Protein AF-A0A7C5HUN5-F1 (afdb_monomer_lite)

Sequence (315 aa):
MNKNQKKFFSKKSDRKSGAFLDRGRVLADHILVPLYLANIFSLFTLPIGVYSTFEVLRFIFVSFATLISITIWFFSFLISTGWHERGHFIKAIKATVLKNNNGLKNDLSALENKFTERKSGFIRKLFFKIEFKIKNNLLNDLIELRTGIITGEKKNFFKNPVWNIRYFMYNLKIVFLSPLGLCPGIIRKGLNYYIDAPFDLGVAAEGPKTSCKLGFIGLILAIILIPLGRINLLPLIVNFGRLFLGLGVVGMLDSFFADPGKWKEYRDREKLAHQLAGEVKSVGAWIEEAPKVKSLLQNSRIQEVKRNGQLLRVP

Secondary structure (DSSP, 8-state):
--HHHHHHHHTTS-----TTHHHHHHHIIIIIHHHHHHHHGGGGGSPSS---HHHHHHHHHHSHHHHHHHHHHHHHHHHHHHHHHHHHHHHHHHTT-S--HHHHHHHHHHHHHHHHH----HHHHHHHHHHHHHHHHHHHHHHHHHHHHHTT----TTT-HHHHHHHHHHHHHHHHHTTTT-STTEEEETTEEEESS---HHHHHHHHHHHHHHHHHHHHHHHHHHHHHHHTT-HHHHHHHHHHHHHHHHHHHHHHHS-TTHHHHHHHHHHHHHHHHHHS--HHHHHHHHHHHHHHHHHHS-EEEEETTEEEEE-

pLDDT: mean 78.05, std 14.41, range [33.53, 97.56]

Radius of gyration: 26.5 Å; chains: 1; bounding box: 72×49×89 Å

Foldseek 3Di:
DDPVVVVVVPPPPPPPPPPVVLVVLLCCLQQVLLLVLLLVLLVLLDDDDDDDPVRSVCSSPPDPSVVLSVVLSVVLSLQLQLQLVLQLVVLCLLVVQADPLVVLVVVLVVLVVVLVVDPDDPVVNVVSVVLSVLLVVLSVLVVVVSVCSVVVVPDDCVPCVPVVVSVVVNSVSSSNCQQVCSHGQWHDDPRDIDGNGPDDLSSLLRSLVSLQVLLVVLQVQLVPQSVVCVVVVNVVSNSSSSSSNSSNVSSNSCSCRSDVPSNVVVVVVVVVVVVVVVVPPPPVVCVVCVVVVVVCCVVVPFDWDADPNDTDTDD

Structure (mmCIF, N/CA/C/O backbone):
data_AF-A0A7C5HUN5-F1
#
_entry.id   AF-A0A7C5HUN5-F1
#
loop_
_atom_site.group_PDB
_atom_site.id
_atom_site.type_symbol
_atom_site.label_atom_id
_atom_site.label_alt_id
_atom_site.label_comp_id
_atom_site.label_asym_id
_atom_site.label_entity_id
_atom_site.label_seq_id
_atom_site.pdbx_PDB_ins_code
_atom_site.Cartn_x
_atom_site.Cartn_y
_atom_site.Cartn_z
_atom_site.occupancy
_atom_site.B_iso_or_equiv
_atom_site.auth_seq_id
_atom_site.auth_comp_id
_atom_site.auth_asym_id
_atom_site.auth_atom_id
_atom_site.pdbx_PDB_model_num
ATOM 1 N N . MET A 1 1 ? -30.745 -17.849 20.298 1.00 48.69 1 MET A N 1
ATOM 2 C CA . MET A 1 1 ? -29.488 -18.375 19.706 1.00 48.69 1 MET A CA 1
ATOM 3 C C . MET A 1 1 ? -29.312 -19.830 20.125 1.00 48.69 1 MET A C 1
ATOM 5 O O . MET A 1 1 ? -29.239 -20.102 21.319 1.00 48.69 1 MET A O 1
ATOM 9 N N . ASN A 1 2 ? -29.325 -20.762 19.172 1.00 40.25 2 ASN A N 1
ATOM 10 C CA . ASN A 1 2 ? -29.391 -22.204 19.443 1.00 40.25 2 ASN A CA 1
ATOM 11 C C . ASN A 1 2 ? -28.010 -22.770 19.863 1.00 40.25 2 ASN A C 1
ATOM 13 O O . ASN A 1 2 ? -26.979 -22.306 19.371 1.00 40.25 2 ASN A O 1
ATOM 17 N N . LYS A 1 3 ? -27.961 -23.776 20.754 1.00 42.69 3 LYS A N 1
ATOM 18 C CA . LYS A 1 3 ? -26.712 -24.381 21.286 1.00 42.69 3 LYS A CA 1
ATOM 19 C C . LYS A 1 3 ? -25.778 -24.906 20.179 1.00 42.69 3 LYS A C 1
ATOM 21 O O . LYS A 1 3 ? -24.559 -24.879 20.347 1.00 42.69 3 LYS A O 1
ATOM 26 N N . ASN A 1 4 ? -26.327 -25.273 19.021 1.00 40.34 4 ASN A N 1
ATOM 27 C CA . ASN A 1 4 ? -25.556 -25.709 17.852 1.00 40.34 4 ASN A CA 1
ATOM 28 C C . ASN A 1 4 ? -24.818 -24.566 17.128 1.00 40.34 4 ASN A C 1
ATOM 30 O O . ASN A 1 4 ? -23.751 -24.800 16.566 1.00 40.34 4 ASN A O 1
ATOM 34 N N . GLN A 1 5 ? -25.294 -23.317 17.218 1.00 43.97 5 GLN A N 1
ATOM 35 C CA . GLN A 1 5 ? -24.570 -22.157 16.677 1.00 43.97 5 GLN A CA 1
ATOM 36 C C . GLN A 1 5 ? -23.342 -21.821 17.534 1.00 43.97 5 GLN A C 1
ATOM 38 O O . GLN A 1 5 ? -22.269 -21.573 16.991 1.00 43.97 5 GLN A O 1
ATOM 43 N N . LYS A 1 6 ? -23.439 -21.912 18.871 1.00 43.88 6 LYS A N 1
ATOM 44 C CA . LYS A 1 6 ? -22.283 -21.695 19.768 1.00 43.88 6 LYS A CA 1
ATOM 45 C C . LYS A 1 6 ? -21.140 -22.684 19.508 1.00 43.88 6 LYS A C 1
ATOM 47 O O . LYS A 1 6 ? -19.978 -22.286 19.543 1.00 43.88 6 LYS A O 1
ATOM 52 N N . LYS A 1 7 ? -21.452 -23.945 19.184 1.00 39.22 7 LYS A N 1
ATOM 53 C CA . LYS A 1 7 ? -20.442 -24.962 18.835 1.00 39.22 7 LYS A CA 1
ATOM 54 C C . LYS A 1 7 ? -19.753 -24.687 17.491 1.00 39.22 7 LYS A C 1
ATOM 56 O O . LYS A 1 7 ? -18.577 -25.006 17.354 1.00 39.22 7 LYS A O 1
ATOM 61 N N . PHE A 1 8 ? -20.440 -24.055 16.536 1.00 34.91 8 PHE A N 1
ATOM 62 C CA . PHE A 1 8 ? -19.848 -23.662 15.251 1.00 34.91 8 PHE A CA 1
ATOM 63 C C . PHE A 1 8 ? -18.890 -22.466 15.381 1.00 34.91 8 PHE A C 1
ATOM 65 O O . PHE A 1 8 ? -17.848 -22.447 14.730 1.00 34.91 8 PHE A O 1
ATOM 72 N N . PHE A 1 9 ? -19.198 -21.508 16.264 1.00 41.47 9 PHE A N 1
ATOM 73 C CA . PHE A 1 9 ? -18.332 -20.349 16.519 1.00 41.47 9 PHE A CA 1
ATOM 74 C C . PHE A 1 9 ? -17.127 -20.669 17.419 1.00 41.47 9 PHE A C 1
ATOM 76 O O . PHE A 1 9 ? -16.065 -20.082 17.242 1.00 41.47 9 PHE A O 1
ATOM 83 N N . SER A 1 10 ? -17.254 -21.623 18.348 1.00 37.59 10 SER A N 1
ATOM 84 C CA . SER A 1 10 ? -16.187 -21.964 19.303 1.00 37.59 10 SER A CA 1
ATOM 85 C C . SER A 1 10 ? -15.088 -22.868 18.729 1.00 37.59 10 SER A C 1
ATOM 87 O O . SER A 1 10 ? -13.975 -22.851 19.242 1.00 37.59 10 SER A O 1
ATOM 89 N N . LYS A 1 11 ? -15.349 -23.656 17.677 1.00 33.53 11 LYS A N 1
ATOM 90 C CA . LYS A 1 11 ? -14.416 -24.719 17.248 1.00 33.53 11 LYS A CA 1
ATOM 91 C C . LYS A 1 11 ? -13.371 -24.291 16.205 1.00 33.53 11 LYS A C 1
ATOM 93 O O . LYS A 1 11 ? -12.587 -25.126 15.764 1.00 33.53 11 LYS A O 1
ATOM 98 N N . LYS A 1 12 ? -13.354 -23.021 15.777 1.00 38.81 12 LYS A N 1
ATOM 99 C CA . LYS A 1 12 ? -12.487 -22.548 14.677 1.00 38.81 12 LYS A CA 1
ATOM 100 C C . LYS A 1 12 ? -11.277 -21.708 15.110 1.00 38.81 12 LYS A C 1
ATOM 102 O O . LYS A 1 12 ? -10.430 -21.448 14.263 1.00 38.81 12 LYS A O 1
ATOM 107 N N . SER A 1 13 ? -11.157 -21.322 16.385 1.00 39.88 13 SER A N 1
ATOM 108 C CA . SER A 1 13 ? -10.048 -20.476 16.869 1.00 39.88 13 SER A CA 1
ATOM 109 C C . SER A 1 13 ? -8.793 -21.235 17.318 1.00 39.88 13 SER A C 1
ATOM 111 O O . SER A 1 13 ? -7.767 -20.602 17.529 1.00 39.88 13 SER A O 1
ATOM 113 N N . ASP A 1 14 ? -8.829 -22.568 17.411 1.00 36.00 14 ASP A N 1
ATOM 114 C CA . ASP A 1 14 ? -7.738 -23.366 18.004 1.00 36.00 14 ASP A CA 1
ATOM 115 C C . ASP A 1 14 ? -6.789 -24.028 16.991 1.00 36.00 14 ASP A C 1
ATOM 117 O O . ASP A 1 14 ? -6.133 -25.028 17.286 1.00 36.00 14 ASP A O 1
ATOM 121 N N . ARG A 1 15 ? -6.638 -23.471 15.785 1.00 38.78 15 ARG A N 1
ATOM 122 C CA . ARG A 1 15 ? -5.524 -23.879 14.915 1.00 38.78 15 ARG A CA 1
ATOM 123 C C . ARG A 1 15 ? -4.274 -23.068 15.249 1.00 38.78 15 ARG A C 1
ATOM 125 O O . ARG A 1 15 ? -4.007 -22.038 14.640 1.00 38.78 15 ARG A O 1
ATOM 132 N N . LYS A 1 16 ? -3.465 -23.591 16.179 1.00 37.56 16 LYS A N 1
ATOM 133 C CA . LYS A 1 16 ? -2.042 -23.241 16.383 1.00 37.56 16 LYS A CA 1
ATOM 134 C C . LYS A 1 16 ? -1.169 -23.662 15.180 1.00 37.56 16 LYS A C 1
ATOM 136 O O . LYS A 1 16 ? -0.168 -24.351 15.330 1.00 37.56 16 LYS A O 1
ATOM 141 N N . SER A 1 17 ? -1.542 -23.260 13.970 1.00 38.59 17 SER A N 1
ATOM 142 C CA . SER A 1 17 ? -0.786 -23.503 12.739 1.00 38.59 17 SER A CA 1
ATOM 143 C C . SER A 1 17 ? -0.824 -22.226 11.902 1.00 38.59 17 SER A C 1
ATOM 145 O O . SER A 1 17 ? -1.829 -21.969 11.244 1.00 38.59 17 SER A O 1
ATOM 147 N N . GLY A 1 18 ? 0.222 -21.395 11.945 1.00 36.34 18 GLY A N 1
ATOM 148 C CA . GLY A 1 18 ? 0.230 -20.195 11.097 1.00 36.34 18 GLY A CA 1
ATOM 149 C C . GLY A 1 18 ? 1.432 -19.264 11.191 1.00 36.34 18 GLY A C 1
ATOM 150 O O . GLY A 1 18 ? 1.836 -18.727 10.174 1.00 36.34 18 GLY A O 1
ATOM 151 N N . ALA A 1 19 ? 2.098 -19.126 12.341 1.00 38.47 19 ALA A N 1
ATOM 152 C CA . ALA A 1 19 ? 3.062 -18.026 12.520 1.00 38.47 19 ALA A CA 1
ATOM 153 C C . ALA A 1 19 ? 4.304 -18.045 11.592 1.00 38.47 19 ALA A C 1
ATOM 155 O O . ALA A 1 19 ? 4.963 -17.014 11.445 1.00 38.47 19 ALA A O 1
ATOM 156 N N . PHE A 1 20 ? 4.643 -19.191 10.987 1.00 33.72 20 PHE A N 1
ATOM 157 C CA . PHE A 1 20 ? 5.698 -19.307 9.967 1.00 33.72 20 PHE A CA 1
ATOM 158 C C . PHE A 1 20 ? 5.160 -19.206 8.530 1.00 33.72 20 PHE A C 1
ATOM 160 O O . PHE A 1 20 ? 5.815 -18.598 7.686 1.00 33.72 20 PHE A O 1
ATOM 167 N N . LEU A 1 21 ? 3.954 -19.722 8.265 1.00 37.25 21 LEU A N 1
ATOM 168 C CA . LEU A 1 21 ? 3.276 -19.580 6.968 1.00 37.25 21 LEU A CA 1
ATOM 169 C C . LEU A 1 21 ? 2.859 -18.125 6.705 1.00 37.25 21 LEU A C 1
ATOM 171 O O . LEU A 1 21 ? 2.985 -17.653 5.578 1.00 37.25 21 LEU A O 1
ATOM 175 N N . ASP A 1 22 ? 2.475 -17.392 7.753 1.00 51.53 22 ASP A N 1
ATOM 176 C CA . ASP A 1 22 ? 2.146 -15.966 7.684 1.00 51.53 22 ASP A CA 1
ATOM 177 C C . ASP A 1 22 ? 3.376 -15.111 7.336 1.00 51.53 22 ASP A C 1
ATOM 179 O O . ASP A 1 22 ? 3.272 -14.160 6.573 1.00 51.53 22 ASP A O 1
ATOM 183 N N . ARG A 1 23 ? 4.574 -15.453 7.840 1.00 47.31 23 ARG A N 1
ATOM 184 C CA . ARG A 1 23 ? 5.817 -14.720 7.514 1.00 47.31 23 ARG A CA 1
ATOM 185 C C . ARG A 1 23 ? 6.317 -15.005 6.097 1.00 47.31 23 ARG A C 1
ATOM 187 O O . ARG A 1 23 ? 6.802 -14.094 5.434 1.00 47.31 23 ARG A O 1
ATOM 194 N N . GLY A 1 24 ? 6.211 -16.256 5.642 1.00 48.47 24 GLY A N 1
ATOM 195 C CA . GLY A 1 24 ? 6.626 -16.655 4.294 1.00 48.47 24 GLY A CA 1
ATOM 196 C C . GLY A 1 24 ? 5.745 -16.059 3.193 1.00 48.47 24 GLY A C 1
ATOM 197 O O . GLY A 1 24 ? 6.270 -15.629 2.169 1.00 48.47 24 GLY A O 1
ATOM 198 N N . ARG A 1 25 ? 4.427 -15.968 3.424 1.00 58.53 25 ARG A N 1
ATOM 199 C CA . ARG A 1 25 ? 3.481 -15.347 2.480 1.00 58.53 25 ARG A CA 1
ATOM 200 C C . ARG A 1 25 ? 3.715 -13.851 2.307 1.00 58.53 25 ARG A C 1
ATOM 202 O O . ARG A 1 25 ? 3.891 -13.399 1.187 1.00 58.53 25 ARG A O 1
ATOM 209 N N . VAL A 1 26 ? 3.834 -13.112 3.408 1.00 58.31 26 VAL A N 1
ATOM 210 C CA . VAL A 1 26 ? 4.059 -11.654 3.388 1.00 58.31 26 VAL A CA 1
ATOM 211 C C . VAL A 1 26 ? 5.388 -11.306 2.689 1.00 58.31 26 VAL A C 1
ATOM 213 O O . VAL A 1 26 ? 5.462 -10.347 1.923 1.00 58.31 26 VAL A O 1
ATOM 216 N N . LEU A 1 27 ? 6.435 -12.124 2.865 1.00 53.81 27 LEU A N 1
ATOM 217 C CA . LEU A 1 27 ? 7.709 -11.956 2.153 1.00 53.81 27 LEU A CA 1
ATOM 218 C C . LEU A 1 27 ? 7.577 -12.185 0.637 1.00 53.81 27 LEU A C 1
ATOM 220 O O . LEU A 1 27 ? 8.114 -11.409 -0.161 1.00 53.81 27 LEU A O 1
ATOM 224 N N . ALA A 1 28 ? 6.883 -13.257 0.249 1.00 59.91 28 ALA A N 1
ATOM 225 C CA . ALA A 1 28 ? 6.665 -13.600 -1.149 1.00 59.91 28 ALA A CA 1
ATOM 226 C C . ALA A 1 28 ? 5.813 -12.532 -1.852 1.00 59.91 28 ALA A C 1
ATOM 228 O O . ALA A 1 28 ? 6.205 -12.046 -2.914 1.00 59.91 28 ALA A O 1
ATOM 229 N N . ASP A 1 29 ? 4.722 -12.100 -1.222 1.00 65.06 29 ASP A N 1
ATOM 230 C CA . ASP A 1 29 ? 3.727 -11.219 -1.834 1.00 65.06 29 ASP A CA 1
ATOM 231 C C . ASP A 1 29 ? 4.184 -9.761 -1.927 1.00 65.06 29 ASP A C 1
ATOM 233 O O . ASP A 1 29 ? 3.936 -9.105 -2.941 1.00 65.06 29 ASP A O 1
ATOM 237 N N . HIS A 1 30 ? 4.894 -9.241 -0.920 1.00 66.50 30 HIS A N 1
ATOM 238 C CA . HIS A 1 30 ? 5.266 -7.824 -0.923 1.00 66.50 30 HIS A CA 1
ATOM 239 C C . HIS A 1 30 ? 6.652 -7.536 -1.487 1.00 66.50 30 HIS A C 1
ATOM 241 O O . HIS A 1 30 ? 6.887 -6.414 -1.905 1.00 66.50 30 HIS A O 1
ATOM 247 N N . ILE A 1 31 ? 7.589 -8.484 -1.518 1.00 69.31 31 ILE A N 1
ATOM 248 C CA . ILE A 1 31 ? 8.974 -8.177 -1.926 1.00 69.31 31 ILE A CA 1
ATOM 249 C C . ILE A 1 31 ? 9.346 -8.929 -3.194 1.00 69.31 31 ILE A C 1
ATOM 251 O O . ILE A 1 31 ? 9.792 -8.322 -4.171 1.00 69.31 31 ILE A O 1
ATOM 255 N N . LEU A 1 32 ? 9.131 -10.243 -3.182 1.00 72.44 32 LEU A N 1
ATOM 256 C CA . LEU A 1 32 ? 9.584 -11.141 -4.235 1.00 72.44 32 LEU A CA 1
ATOM 257 C C . LEU A 1 32 ? 8.737 -10.997 -5.509 1.00 72.44 32 LEU A C 1
ATOM 259 O O . LEU A 1 32 ? 9.274 -10.837 -6.604 1.00 72.44 32 LEU A O 1
ATOM 263 N N . VAL A 1 33 ? 7.411 -10.987 -5.363 1.00 77.19 33 VAL A N 1
ATOM 264 C CA . VAL A 1 33 ? 6.457 -10.831 -6.469 1.00 77.19 33 VAL A CA 1
ATOM 265 C C . VAL A 1 33 ? 6.669 -9.514 -7.229 1.00 77.19 33 VAL A C 1
ATOM 267 O O . VAL A 1 33 ? 6.862 -9.572 -8.446 1.00 77.19 33 VAL A O 1
ATOM 270 N N . PRO A 1 34 ? 6.733 -8.331 -6.581 1.00 73.81 34 PRO A N 1
ATOM 271 C CA . PRO A 1 34 ? 7.023 -7.094 -7.297 1.00 73.81 34 PRO A CA 1
ATOM 272 C C . PRO A 1 34 ? 8.380 -7.123 -8.010 1.00 73.81 34 PRO A C 1
ATOM 274 O O . PRO A 1 34 ? 8.518 -6.499 -9.060 1.00 73.81 34 PRO A O 1
ATOM 277 N N . LEU A 1 35 ? 9.386 -7.813 -7.452 1.00 78.19 35 LEU A N 1
ATOM 278 C CA . LEU A 1 35 ? 10.737 -7.862 -8.022 1.00 78.19 35 LEU A CA 1
ATOM 279 C C . LEU A 1 35 ? 10.738 -8.620 -9.348 1.00 78.19 35 LEU A C 1
ATOM 281 O O . LEU A 1 35 ? 11.242 -8.118 -10.355 1.00 78.19 35 LEU A O 1
ATOM 285 N N . TYR A 1 36 ? 10.127 -9.807 -9.365 1.00 77.38 36 TYR A N 1
ATOM 286 C CA . TYR A 1 36 ? 9.980 -10.590 -10.589 1.00 77.38 36 TYR A CA 1
ATOM 287 C C . TYR A 1 36 ? 9.141 -9.852 -11.629 1.00 77.38 36 TYR A C 1
ATOM 289 O O . TYR A 1 36 ? 9.530 -9.792 -12.793 1.00 77.38 36 TYR A O 1
ATOM 297 N N . LEU A 1 37 ? 8.037 -9.231 -11.213 1.00 80.38 37 LEU A N 1
ATOM 298 C CA . LEU A 1 37 ? 7.170 -8.479 -12.116 1.00 80.38 37 LEU A CA 1
ATOM 299 C C . LEU A 1 37 ? 7.884 -7.272 -12.727 1.00 80.38 37 LEU A C 1
ATOM 301 O O . LEU A 1 37 ? 7.795 -7.070 -13.933 1.00 80.38 37 LEU A O 1
ATOM 305 N N . ALA A 1 38 ? 8.640 -6.498 -11.945 1.00 79.25 38 ALA A N 1
ATOM 306 C CA . ALA A 1 38 ? 9.380 -5.348 -12.464 1.00 79.25 38 ALA A CA 1
ATOM 307 C C . ALA A 1 38 ? 10.406 -5.751 -13.538 1.00 79.25 38 ALA A C 1
ATOM 309 O O . ALA A 1 38 ? 10.528 -5.062 -14.559 1.00 79.25 38 ALA A O 1
ATOM 310 N N . ASN A 1 39 ? 11.083 -6.887 -13.330 1.00 77.56 39 ASN A N 1
ATOM 311 C CA . ASN A 1 39 ? 12.025 -7.460 -14.288 1.00 77.56 39 ASN A CA 1
ATOM 312 C C . ASN A 1 39 ? 11.324 -8.012 -15.535 1.00 77.56 39 ASN A C 1
ATOM 314 O O . ASN A 1 39 ? 11.725 -7.673 -16.644 1.00 77.56 39 ASN A O 1
ATOM 318 N N . ILE A 1 40 ? 10.242 -8.782 -15.394 1.00 83.19 40 ILE A N 1
ATOM 319 C CA . ILE A 1 40 ? 9.471 -9.299 -16.541 1.00 83.19 40 ILE A CA 1
ATOM 320 C C . ILE A 1 40 ? 8.886 -8.140 -17.356 1.00 83.19 40 ILE A C 1
ATOM 322 O O . ILE A 1 40 ? 8.992 -8.109 -18.578 1.00 83.19 40 ILE A O 1
ATOM 326 N N . PHE A 1 41 ? 8.334 -7.125 -16.694 1.00 83.00 41 PHE A N 1
ATOM 327 C CA . PHE A 1 41 ? 7.744 -5.970 -17.367 1.00 83.00 41 PHE A CA 1
ATOM 328 C C . PHE A 1 41 ? 8.777 -5.030 -17.983 1.00 83.00 41 PHE A C 1
ATOM 330 O O . PHE A 1 41 ? 8.403 -4.158 -18.766 1.00 83.00 41 PHE A O 1
ATOM 337 N N . SER A 1 42 ? 10.071 -5.190 -17.686 1.00 83.25 42 SER A N 1
ATOM 338 C CA . SER A 1 42 ? 11.130 -4.495 -18.430 1.00 83.25 42 SER A CA 1
ATOM 339 C C . SER A 1 42 ? 11.146 -4.869 -19.908 1.00 83.25 42 SER A C 1
ATOM 341 O O . SER A 1 42 ? 11.458 -4.020 -20.743 1.00 83.25 42 SER A O 1
ATOM 343 N N . LEU A 1 43 ? 10.667 -6.064 -20.257 1.00 84.62 43 LEU A N 1
ATOM 344 C CA . LEU A 1 43 ? 10.559 -6.516 -21.640 1.00 84.62 43 LEU A CA 1
ATOM 345 C C . LEU A 1 43 ? 9.661 -5.609 -22.496 1.00 84.62 43 LEU A C 1
ATOM 347 O O . LEU A 1 43 ? 9.911 -5.465 -23.686 1.00 84.62 43 LEU A O 1
ATOM 351 N N . PHE A 1 44 ? 8.691 -4.895 -21.907 1.00 79.81 44 PHE A N 1
ATOM 352 C CA . PHE A 1 44 ? 7.867 -3.921 -22.642 1.00 79.81 44 PHE A CA 1
ATOM 353 C C . PHE A 1 44 ? 8.649 -2.699 -23.150 1.00 79.81 44 PHE A C 1
ATOM 355 O O . PHE A 1 44 ? 8.161 -1.948 -23.998 1.00 79.81 44 PHE A O 1
ATOM 362 N N . THR A 1 45 ? 9.863 -2.482 -22.642 1.00 82.69 45 THR A N 1
ATOM 363 C CA . THR A 1 45 ? 10.761 -1.417 -23.111 1.00 82.69 45 THR A CA 1
ATOM 364 C C . THR A 1 45 ? 11.766 -1.882 -24.154 1.00 82.69 45 THR A C 1
ATOM 366 O O . THR A 1 45 ? 12.464 -1.036 -24.707 1.00 82.69 45 THR A O 1
ATOM 369 N N . LEU A 1 46 ? 11.811 -3.180 -24.480 1.00 85.38 46 LEU A N 1
ATOM 370 C CA . LEU A 1 46 ? 12.670 -3.658 -25.557 1.00 85.38 46 LEU A CA 1
ATOM 371 C C . LEU A 1 46 ? 12.284 -2.977 -26.882 1.00 85.38 46 LEU A C 1
ATOM 373 O O . LEU A 1 46 ? 11.084 -2.810 -27.165 1.00 85.38 46 LEU A O 1
ATOM 377 N N . PRO A 1 47 ? 13.266 -2.551 -27.695 1.00 81.75 47 PRO A N 1
ATOM 378 C CA . PRO A 1 47 ? 12.980 -2.092 -29.046 1.00 81.75 47 PRO A CA 1
ATOM 379 C C . PRO A 1 47 ? 12.331 -3.224 -29.862 1.00 81.75 47 PRO A C 1
ATOM 381 O O . PRO A 1 47 ? 12.273 -4.374 -29.432 1.00 81.75 47 PRO A O 1
ATOM 384 N N . ILE A 1 48 ? 11.740 -2.896 -31.007 1.00 79.75 48 ILE A N 1
ATOM 385 C CA . ILE A 1 48 ? 11.122 -3.911 -31.869 1.00 79.75 48 ILE A CA 1
ATOM 386 C C . ILE A 1 48 ? 12.238 -4.533 -32.713 1.00 79.75 48 ILE A C 1
ATOM 388 O O . ILE A 1 48 ? 12.949 -3.809 -33.404 1.00 79.75 48 ILE A O 1
ATOM 392 N N . GLY A 1 49 ? 12.397 -5.855 -32.649 1.00 84.50 49 GLY A N 1
ATOM 393 C CA . GLY A 1 49 ? 13.444 -6.573 -33.372 1.00 84.50 49 GLY A CA 1
ATOM 394 C C . GLY A 1 49 ? 13.518 -8.051 -32.995 1.00 84.50 49 GLY A C 1
ATOM 395 O O . GLY A 1 49 ? 12.829 -8.508 -32.081 1.00 84.50 49 GLY A O 1
ATOM 396 N N . VAL A 1 50 ? 14.355 -8.799 -33.714 1.00 76.75 50 VAL A N 1
ATOM 397 C CA . VAL A 1 50 ? 14.729 -10.168 -33.344 1.00 76.75 50 VAL A CA 1
ATOM 398 C C . VAL A 1 50 ? 15.904 -10.074 -32.379 1.00 76.75 50 VAL A C 1
ATOM 400 O O . VAL A 1 50 ? 16.927 -9.487 -32.719 1.00 76.75 50 VAL A O 1
ATOM 403 N N . TYR A 1 51 ? 15.747 -10.638 -31.184 1.00 86.31 51 TYR A N 1
ATOM 404 C CA . TYR A 1 51 ? 16.781 -10.650 -30.153 1.00 86.31 51 TYR A CA 1
ATOM 405 C C . TYR A 1 51 ? 17.169 -12.082 -29.824 1.00 86.31 51 TYR A C 1
ATOM 407 O O . TYR A 1 51 ? 16.312 -12.954 -29.671 1.00 86.31 51 TYR A O 1
ATOM 415 N N . SER A 1 52 ? 18.462 -12.315 -29.652 1.00 91.38 52 SER A N 1
ATOM 416 C CA . SER A 1 52 ? 18.957 -13.541 -29.037 1.00 91.38 52 SER A CA 1
ATOM 417 C C . SER A 1 52 ? 18.610 -13.578 -27.542 1.00 91.38 52 SER A C 1
ATOM 419 O O . SER A 1 52 ? 18.470 -12.547 -26.877 1.00 91.38 52 SER A O 1
ATOM 421 N N . THR A 1 53 ? 18.527 -14.780 -26.965 1.00 87.81 53 THR A N 1
ATOM 422 C CA . THR A 1 53 ? 18.284 -14.960 -25.522 1.00 87.81 53 THR A CA 1
ATOM 423 C C . THR A 1 53 ? 19.313 -14.215 -24.667 1.00 87.81 53 THR A C 1
ATOM 425 O O . THR A 1 53 ? 18.969 -13.642 -23.632 1.00 87.81 53 THR A O 1
ATOM 428 N N . PHE A 1 54 ? 20.572 -14.181 -25.111 1.00 90.56 54 PHE A N 1
ATOM 429 C CA . PHE A 1 54 ? 21.648 -13.497 -24.401 1.00 90.56 54 PHE A CA 1
ATOM 430 C C . PHE A 1 54 ? 21.475 -11.972 -24.397 1.00 90.56 54 PHE A C 1
ATOM 432 O O . PHE A 1 54 ? 21.682 -11.337 -23.364 1.00 90.56 54 PHE A O 1
ATOM 439 N N . GLU A 1 55 ? 21.040 -11.375 -25.509 1.00 87.75 55 GLU A N 1
ATOM 440 C CA . GLU A 1 55 ? 20.766 -9.933 -25.586 1.00 87.75 55 GLU A CA 1
ATOM 441 C C . GLU A 1 55 ? 19.617 -9.523 -24.667 1.00 87.75 55 GLU A C 1
ATOM 443 O O . GLU A 1 55 ? 19.721 -8.517 -23.964 1.00 87.75 55 GLU A O 1
ATOM 448 N N . VAL A 1 56 ? 18.559 -10.337 -24.602 1.00 87.19 56 VAL A N 1
ATOM 449 C CA . VAL A 1 56 ? 17.440 -10.117 -23.677 1.00 87.19 56 VAL A CA 1
ATOM 450 C C . VAL A 1 56 ? 17.914 -10.184 -22.224 1.00 87.19 56 VAL A C 1
ATOM 452 O O . VAL A 1 56 ? 17.601 -9.295 -21.433 1.00 87.19 56 VAL A O 1
ATOM 455 N N . LEU A 1 57 ? 18.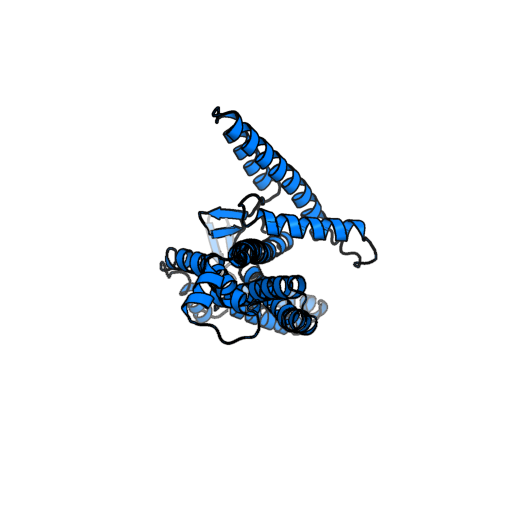715 -11.188 -21.857 1.00 86.12 57 LEU A N 1
ATOM 456 C CA . LEU A 1 57 ? 19.256 -11.304 -20.498 1.00 86.12 57 LEU A CA 1
ATOM 457 C C . LEU A 1 57 ? 20.171 -10.129 -20.142 1.00 86.12 57 LEU A C 1
ATOM 459 O O . LEU A 1 57 ? 20.034 -9.542 -19.067 1.00 86.12 57 LEU A O 1
ATOM 463 N N . ARG A 1 58 ? 21.067 -9.733 -21.053 1.00 86.81 58 ARG A N 1
ATOM 464 C CA . ARG A 1 58 ? 21.928 -8.559 -20.867 1.00 86.81 58 ARG A CA 1
ATOM 465 C C . ARG A 1 58 ? 21.097 -7.291 -20.679 1.00 86.81 58 ARG A C 1
ATOM 467 O O . ARG A 1 58 ? 21.429 -6.467 -19.828 1.00 86.81 58 ARG A O 1
ATOM 474 N N . PHE A 1 59 ? 20.004 -7.146 -21.425 1.00 86.25 59 PHE A N 1
ATOM 475 C CA . PHE A 1 59 ? 19.078 -6.034 -21.258 1.00 86.25 59 PHE A CA 1
ATOM 476 C C . PHE A 1 59 ? 18.414 -6.039 -19.873 1.00 86.25 59 PHE A C 1
ATOM 478 O O . PHE A 1 59 ? 18.413 -5.009 -19.202 1.00 86.25 59 PHE A O 1
ATOM 485 N N . ILE A 1 60 ? 17.905 -7.184 -19.409 1.00 84.00 60 ILE A N 1
ATOM 486 C CA . ILE A 1 60 ? 17.221 -7.292 -18.110 1.00 84.00 60 ILE A CA 1
ATOM 487 C C . ILE A 1 60 ? 18.173 -7.003 -16.940 1.00 84.00 60 ILE A C 1
ATOM 489 O O . ILE A 1 60 ? 17.778 -6.319 -15.996 1.00 84.00 60 ILE A O 1
ATOM 493 N N . PHE A 1 61 ? 19.411 -7.508 -16.982 1.00 84.81 61 PHE A N 1
ATOM 494 C CA . PHE A 1 61 ? 20.294 -7.528 -15.806 1.00 84.81 61 PHE A CA 1
ATOM 495 C C . PHE A 1 61 ? 21.413 -6.483 -15.797 1.00 84.81 61 PHE A C 1
ATOM 497 O O . PHE A 1 61 ? 21.913 -6.164 -14.721 1.00 84.81 61 PHE A O 1
ATOM 504 N N . VAL A 1 62 ? 21.832 -5.965 -16.954 1.00 86.31 62 VAL A N 1
ATOM 505 C CA . VAL A 1 62 ? 23.039 -5.118 -17.056 1.00 86.31 62 VAL A CA 1
ATOM 506 C C . VAL A 1 62 ? 22.732 -3.723 -17.603 1.00 86.31 62 VAL A C 1
ATOM 508 O O . VAL A 1 62 ? 23.556 -2.816 -17.498 1.00 86.31 62 VAL A O 1
ATOM 511 N N . SER A 1 63 ? 21.557 -3.508 -18.194 1.00 87.31 63 SER A N 1
ATOM 512 C CA . SER A 1 63 ? 21.246 -2.227 -18.827 1.00 87.31 63 SER A CA 1
ATOM 513 C C . SER A 1 63 ? 20.804 -1.157 -17.824 1.00 87.31 63 SER A C 1
ATOM 515 O O . SER A 1 63 ? 20.422 -1.427 -16.685 1.00 87.31 63 SER A O 1
ATOM 517 N N . PHE A 1 64 ? 20.753 0.095 -18.282 1.00 87.38 64 PHE A N 1
ATOM 518 C CA . PHE A 1 64 ? 20.122 1.176 -17.523 1.00 87.38 64 PHE A CA 1
ATOM 519 C C . PHE A 1 64 ? 18.640 0.883 -17.201 1.00 87.38 64 PHE A C 1
ATOM 521 O O . PHE A 1 64 ? 18.114 1.352 -16.189 1.00 87.38 64 PHE A O 1
ATOM 528 N N . ALA A 1 65 ? 17.969 0.045 -18.003 1.00 83.81 65 ALA A N 1
ATOM 529 C CA . ALA A 1 65 ? 16.608 -0.397 -17.719 1.00 83.81 65 ALA A CA 1
ATOM 530 C C . ALA A 1 65 ? 16.527 -1.236 -16.434 1.00 83.81 65 ALA A C 1
ATOM 532 O O . ALA A 1 65 ? 15.475 -1.243 -15.793 1.00 83.81 65 ALA A O 1
ATOM 533 N N . THR A 1 66 ? 17.616 -1.879 -16.003 1.00 86.50 66 THR A N 1
ATOM 534 C CA . THR A 1 66 ? 17.690 -2.584 -14.718 1.00 86.50 66 THR A CA 1
ATOM 535 C C . THR A 1 66 ? 17.561 -1.606 -13.550 1.00 86.50 66 THR A C 1
ATOM 537 O O . THR A 1 66 ? 16.749 -1.835 -12.659 1.00 86.50 66 THR A O 1
ATOM 540 N N . LEU A 1 67 ? 18.262 -0.464 -13.582 1.00 90.38 67 LEU A N 1
ATOM 541 C CA . LEU A 1 67 ? 18.147 0.579 -12.548 1.00 90.38 67 LEU A CA 1
ATOM 542 C C . LEU A 1 67 ? 16.731 1.162 -12.482 1.00 90.38 67 LEU A C 1
ATOM 544 O O . LEU A 1 67 ? 16.173 1.341 -11.396 1.00 90.38 67 LEU A O 1
ATOM 548 N N . ILE A 1 68 ? 16.115 1.398 -13.645 1.00 89.25 68 ILE A N 1
ATOM 549 C CA . ILE A 1 68 ? 14.710 1.814 -13.725 1.00 89.25 68 ILE A CA 1
ATOM 550 C C . ILE A 1 68 ? 13.800 0.731 -13.131 1.00 89.25 68 ILE A C 1
ATOM 552 O O . ILE A 1 68 ? 12.889 1.048 -12.372 1.00 89.25 68 ILE A O 1
ATOM 556 N N . SER A 1 69 ? 14.051 -0.546 -13.424 1.00 88.50 69 SER A N 1
ATOM 557 C CA . SER A 1 69 ? 13.241 -1.666 -12.925 1.00 88.50 69 SER A CA 1
ATOM 558 C C . SER A 1 69 ? 13.367 -1.837 -11.412 1.00 88.50 69 SER A C 1
ATOM 560 O O . SER A 1 69 ? 12.350 -2.016 -10.751 1.00 88.50 69 SER A O 1
ATOM 562 N N . ILE A 1 70 ? 14.569 -1.689 -10.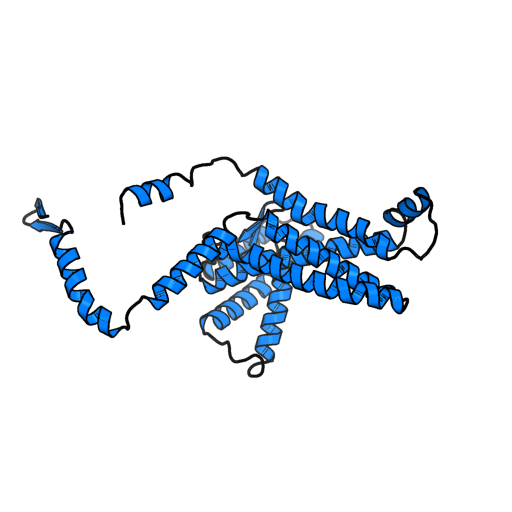846 1.00 90.38 70 ILE A N 1
ATOM 563 C CA . ILE A 1 70 ? 14.803 -1.663 -9.393 1.00 90.38 70 ILE A CA 1
ATOM 564 C C . ILE A 1 70 ? 14.059 -0.486 -8.753 1.00 90.38 70 ILE A C 1
ATOM 566 O O . ILE A 1 70 ? 13.442 -0.637 -7.701 1.00 90.38 70 ILE A O 1
ATOM 570 N N . THR A 1 71 ? 14.073 0.678 -9.401 1.00 91.19 71 THR A N 1
ATOM 571 C CA . THR A 1 71 ? 13.359 1.865 -8.917 1.00 91.19 71 THR A CA 1
ATOM 572 C C . THR A 1 71 ? 11.847 1.636 -8.924 1.00 91.19 71 THR A C 1
ATOM 574 O O . THR A 1 71 ? 11.186 1.853 -7.910 1.00 91.19 71 THR A O 1
ATOM 577 N N . ILE A 1 72 ? 11.299 1.135 -10.036 1.00 91.00 72 ILE A N 1
ATOM 578 C CA . ILE A 1 72 ? 9.881 0.771 -10.164 1.00 91.00 72 ILE A CA 1
ATOM 579 C C . ILE A 1 72 ? 9.504 -0.264 -9.108 1.00 91.00 72 ILE A C 1
ATOM 581 O O . ILE A 1 72 ? 8.526 -0.066 -8.399 1.00 91.00 72 ILE A O 1
ATOM 585 N N . TRP A 1 73 ? 10.298 -1.324 -8.963 1.00 90.38 73 TRP A N 1
ATOM 586 C CA . TRP A 1 73 ? 10.110 -2.349 -7.945 1.00 90.38 73 TRP A CA 1
ATOM 587 C C . TRP A 1 73 ? 10.006 -1.746 -6.543 1.00 90.38 73 TRP A C 1
ATOM 589 O O . TRP A 1 73 ? 9.033 -1.996 -5.832 1.00 90.38 73 TRP A O 1
ATOM 599 N N . PHE A 1 74 ? 10.986 -0.924 -6.167 1.00 89.69 74 PHE A N 1
ATOM 600 C CA . PHE A 1 74 ? 11.052 -0.303 -4.851 1.00 89.69 74 PHE A CA 1
ATOM 601 C C . PHE A 1 74 ? 9.822 0.570 -4.577 1.00 89.69 74 PHE A C 1
ATOM 603 O O . PHE A 1 74 ? 9.195 0.447 -3.524 1.00 89.69 74 PHE A O 1
ATOM 610 N N . PHE A 1 75 ? 9.422 1.406 -5.540 1.00 91.06 75 PHE A N 1
ATOM 611 C CA . PHE A 1 75 ? 8.223 2.234 -5.402 1.00 91.06 75 PHE A CA 1
ATOM 612 C C . PHE A 1 75 ? 6.935 1.411 -5.397 1.00 91.06 75 PHE A C 1
ATOM 614 O O . PHE A 1 75 ? 6.047 1.703 -4.599 1.00 91.06 75 PHE A O 1
ATOM 621 N N . SER A 1 76 ? 6.829 0.371 -6.226 1.00 89.38 76 SER A N 1
ATOM 622 C CA . SER A 1 76 ? 5.683 -0.537 -6.215 1.00 89.38 76 SER A CA 1
ATOM 623 C C . SER A 1 76 ? 5.534 -1.224 -4.860 1.00 89.38 76 SER A C 1
ATOM 625 O O . SER A 1 76 ? 4.437 -1.237 -4.311 1.00 89.38 76 SER A O 1
ATOM 627 N N . PHE A 1 77 ? 6.630 -1.720 -4.279 1.00 87.81 77 PHE A N 1
ATOM 628 C CA . PHE A 1 77 ? 6.627 -2.294 -2.934 1.00 87.81 77 PHE A CA 1
ATOM 629 C C . PHE A 1 77 ? 6.169 -1.280 -1.879 1.00 87.81 77 PHE A C 1
ATOM 631 O O . PHE A 1 77 ? 5.249 -1.571 -1.109 1.00 87.81 77 PHE A O 1
ATOM 638 N N . LEU A 1 78 ? 6.785 -0.091 -1.853 1.00 89.94 78 LEU A N 1
ATOM 639 C CA . LEU A 1 78 ? 6.467 0.942 -0.868 1.00 89.94 78 LEU A CA 1
ATOM 640 C C . LEU A 1 78 ? 5.000 1.368 -0.950 1.00 89.94 78 LEU A C 1
ATOM 642 O O . LEU A 1 78 ? 4.309 1.404 0.066 1.00 89.94 78 LEU A O 1
ATOM 646 N N . ILE A 1 79 ? 4.522 1.680 -2.154 1.00 91.56 79 ILE A N 1
ATOM 647 C CA . ILE A 1 79 ? 3.167 2.188 -2.358 1.00 91.56 79 ILE A CA 1
ATOM 648 C C . ILE A 1 79 ? 2.145 1.089 -2.082 1.00 91.56 79 ILE A C 1
ATOM 650 O O . ILE A 1 79 ? 1.192 1.357 -1.360 1.00 91.56 79 ILE A O 1
ATOM 654 N N . SER A 1 80 ? 2.327 -0.134 -2.592 1.00 89.62 80 SER A N 1
ATOM 655 C CA . SER A 1 80 ? 1.354 -1.212 -2.374 1.00 89.62 80 SER A CA 1
ATOM 656 C C . SER A 1 80 ? 1.252 -1.598 -0.899 1.00 89.62 80 SER A C 1
ATOM 658 O O . SER A 1 80 ? 0.150 -1.611 -0.355 1.00 89.62 80 SER A O 1
ATOM 660 N N . THR A 1 81 ? 2.386 -1.811 -0.223 1.00 87.62 81 THR A N 1
ATOM 661 C CA . THR A 1 81 ? 2.408 -2.129 1.217 1.00 87.62 81 THR A CA 1
ATOM 662 C C . THR A 1 81 ? 1.821 -0.981 2.031 1.00 87.62 81 THR A C 1
ATOM 664 O O . THR A 1 81 ? 0.935 -1.165 2.859 1.00 87.62 81 THR A O 1
ATOM 667 N N . GLY A 1 82 ? 2.267 0.245 1.760 1.00 90.50 82 GLY A N 1
ATOM 668 C CA . GLY A 1 82 ? 1.773 1.425 2.450 1.00 90.50 82 GLY A CA 1
ATOM 669 C C . GLY A 1 82 ? 0.279 1.654 2.257 1.00 90.50 82 GLY A C 1
ATOM 670 O O . GLY A 1 82 ? -0.415 2.047 3.192 1.00 90.50 82 GLY A O 1
ATOM 671 N N . TRP A 1 83 ? -0.233 1.404 1.052 1.00 92.25 83 TRP A N 1
ATOM 672 C CA . TRP A 1 83 ? -1.646 1.555 0.727 1.00 92.25 83 TRP A CA 1
ATOM 673 C C . TRP A 1 83 ? -2.519 0.508 1.418 1.00 92.25 83 TRP A C 1
ATOM 675 O O . TRP A 1 83 ? -3.597 0.867 1.904 1.00 92.25 83 TRP A O 1
ATOM 685 N N . HIS A 1 84 ? -2.034 -0.735 1.503 1.00 90.88 84 HIS A N 1
ATOM 686 C CA . HIS A 1 84 ? -2.660 -1.818 2.260 1.00 90.88 84 HIS A CA 1
ATOM 687 C C . HIS A 1 84 ? -2.792 -1.440 3.740 1.00 90.88 84 HIS A C 1
ATOM 689 O O . HIS A 1 84 ? -3.899 -1.370 4.282 1.00 90.88 84 HIS A O 1
ATOM 695 N N . GLU A 1 85 ? -1.670 -1.099 4.378 1.00 88.62 85 GLU A N 1
ATOM 696 C CA . GLU A 1 85 ? -1.633 -0.770 5.805 1.00 88.62 85 GLU A CA 1
ATOM 697 C C . GLU A 1 85 ? -2.461 0.474 6.131 1.00 88.62 85 GLU A C 1
ATOM 699 O O . GLU A 1 85 ? -3.192 0.516 7.123 1.00 88.62 85 GLU A O 1
ATOM 704 N N . ARG A 1 86 ? -2.445 1.475 5.245 1.00 91.12 86 ARG A N 1
ATOM 705 C CA . ARG A 1 86 ? -3.302 2.663 5.349 1.00 91.12 86 ARG A CA 1
ATOM 706 C C . ARG A 1 86 ? -4.789 2.295 5.414 1.00 91.12 86 ARG A C 1
ATOM 708 O O . ARG A 1 86 ? -5.546 2.955 6.131 1.00 91.12 86 ARG A O 1
ATOM 715 N N . GLY A 1 87 ? -5.225 1.270 4.680 1.00 88.94 87 GLY A N 1
ATOM 716 C CA . GLY A 1 87 ? -6.603 0.779 4.709 1.00 88.94 87 GLY A CA 1
ATOM 717 C C . GLY A 1 87 ? -7.007 0.299 6.099 1.00 88.94 87 GLY A C 1
ATOM 718 O O . GLY A 1 87 ? -7.957 0.826 6.690 1.00 88.94 87 GLY A O 1
ATOM 719 N N . HIS A 1 88 ? -6.227 -0.627 6.654 1.00 87.25 88 HIS A N 1
ATOM 720 C CA . HIS A 1 88 ? -6.399 -1.093 8.025 1.00 87.25 88 HIS A CA 1
ATOM 721 C C . HIS A 1 88 ? -6.383 0.084 9.020 1.00 87.25 88 HIS A C 1
ATOM 723 O O . HIS A 1 88 ? -7.232 0.180 9.911 1.00 87.25 88 HIS A O 1
ATOM 729 N N . PHE A 1 89 ? -5.460 1.028 8.822 1.00 87.12 89 PHE A N 1
ATOM 730 C CA . PHE A 1 89 ? -5.204 2.132 9.739 1.00 87.12 89 PHE A CA 1
ATOM 731 C C . PHE A 1 89 ? -6.387 3.085 9.852 1.00 87.12 89 PHE A C 1
ATOM 733 O O . PHE A 1 89 ? -6.887 3.368 10.942 1.00 87.12 89 PHE A O 1
ATOM 740 N N . ILE A 1 90 ? -6.918 3.521 8.713 1.00 86.81 90 ILE A N 1
ATOM 741 C CA . ILE A 1 90 ? -8.074 4.419 8.678 1.00 86.81 90 ILE A CA 1
ATOM 742 C C . ILE A 1 90 ? -9.321 3.737 9.241 1.00 86.81 90 ILE A C 1
ATOM 744 O O . ILE A 1 90 ? -10.144 4.397 9.882 1.00 86.81 90 ILE A O 1
ATOM 748 N N . LYS A 1 91 ? -9.488 2.428 9.017 1.00 88.00 91 LYS A N 1
ATOM 749 C CA . LYS A 1 91 ? -10.605 1.679 9.603 1.00 88.00 91 LYS A CA 1
ATOM 750 C C . LYS A 1 91 ? -10.486 1.617 11.121 1.00 88.00 91 LYS A C 1
ATOM 752 O O . LYS A 1 91 ? -11.479 1.871 11.798 1.00 88.00 91 LYS A O 1
ATOM 757 N N . ALA A 1 92 ? -9.288 1.370 11.647 1.00 84.75 92 ALA A N 1
ATOM 758 C CA . ALA A 1 92 ? -9.038 1.364 13.082 1.00 84.75 92 ALA A CA 1
ATOM 759 C C . ALA A 1 92 ? -9.276 2.748 13.723 1.00 84.75 92 ALA A C 1
ATOM 761 O O . ALA A 1 92 ? -9.830 2.816 14.823 1.00 84.75 92 ALA A O 1
ATOM 762 N N . ILE A 1 93 ? -8.962 3.851 13.018 1.00 82.56 93 ILE A N 1
ATOM 763 C CA . ILE A 1 93 ? -9.308 5.215 13.470 1.00 82.56 93 ILE A CA 1
ATOM 764 C C . ILE A 1 93 ? -10.822 5.368 13.569 1.00 82.56 93 ILE A C 1
ATOM 766 O O . ILE A 1 93 ? -11.332 5.793 14.604 1.00 82.56 93 ILE A O 1
ATOM 770 N N . LYS A 1 94 ? -11.543 5.024 12.496 1.00 82.00 94 LYS A N 1
ATOM 771 C CA . LYS A 1 94 ? -13.004 5.185 12.420 1.00 82.00 94 LYS A CA 1
ATOM 772 C C . LYS A 1 94 ? -13.740 4.336 13.446 1.00 82.00 94 LYS A C 1
ATOM 774 O O . LYS A 1 94 ? -14.738 4.782 13.991 1.00 82.00 94 LYS A O 1
ATOM 779 N N . ALA A 1 95 ? -13.242 3.133 13.708 1.00 79.56 95 ALA A N 1
ATOM 780 C CA . ALA A 1 95 ? -13.788 2.260 14.735 1.00 79.56 95 ALA A CA 1
ATOM 781 C C . ALA A 1 95 ? -13.413 2.728 16.155 1.00 79.56 95 ALA A C 1
ATOM 783 O O . ALA A 1 95 ? -13.921 2.185 17.128 1.00 79.56 95 ALA A O 1
ATOM 784 N N . THR A 1 96 ? -12.540 3.735 16.296 1.00 75.56 96 THR A N 1
ATOM 785 C CA . THR A 1 96 ? -11.965 4.208 17.568 1.00 75.56 96 THR A CA 1
ATOM 786 C C . THR A 1 96 ? -11.202 3.131 18.346 1.00 75.56 96 THR A C 1
ATOM 788 O O . THR A 1 96 ? -10.996 3.257 19.548 1.00 75.56 96 THR A O 1
ATOM 791 N N . VAL A 1 97 ? -10.747 2.094 17.636 1.00 70.12 97 VAL A N 1
ATOM 792 C CA . VAL A 1 97 ? -10.095 0.897 18.193 1.00 70.12 97 VAL A CA 1
ATOM 793 C C . VAL A 1 97 ? -8.570 1.048 18.243 1.00 70.12 97 VAL A C 1
ATOM 795 O O . VAL A 1 97 ? -7.901 0.305 18.952 1.00 70.12 97 VAL A O 1
ATOM 798 N N . LEU A 1 98 ? -7.998 2.040 17.549 1.00 70.00 98 LEU A N 1
ATOM 799 C CA . LEU A 1 98 ? -6.600 2.425 17.766 1.00 70.00 98 LEU A CA 1
ATOM 800 C C . LEU A 1 98 ? -6.367 2.800 19.229 1.00 70.00 98 LEU A C 1
ATOM 802 O O . LEU A 1 98 ? -7.197 3.486 19.841 1.00 70.00 98 LEU A O 1
ATOM 806 N N . LYS A 1 99 ? -5.207 2.385 19.755 1.00 65.44 99 LYS A N 1
ATOM 807 C CA . LYS A 1 99 ? -4.725 2.769 21.084 1.00 65.44 99 LYS A CA 1
ATOM 808 C C . LYS A 1 99 ? -4.990 4.260 21.317 1.00 65.44 99 LYS A C 1
ATOM 810 O O . LYS A 1 99 ? -4.813 5.092 20.421 1.00 65.44 99 LYS A O 1
ATOM 815 N N . ASN A 1 100 ? -5.513 4.597 22.497 1.00 65.12 100 ASN A N 1
ATOM 816 C CA . ASN A 1 100 ? -5.917 5.970 22.789 1.00 65.12 100 ASN A CA 1
ATOM 817 C C . ASN A 1 100 ? -4.733 6.947 22.607 1.00 65.12 100 ASN A C 1
ATOM 819 O O . ASN A 1 100 ? -3.568 6.546 22.612 1.00 65.12 100 ASN A O 1
ATOM 823 N N . ASN A 1 101 ? -5.024 8.242 22.451 1.00 66.06 101 ASN A N 1
ATOM 824 C CA . ASN A 1 101 ? -3.982 9.247 22.198 1.00 66.06 101 ASN A CA 1
ATOM 825 C C . ASN A 1 101 ? -2.887 9.230 23.284 1.00 66.06 101 ASN A C 1
ATOM 827 O O . ASN A 1 101 ? -1.726 9.501 22.989 1.00 66.06 101 ASN A O 1
ATOM 831 N N . ASN A 1 102 ? -3.242 8.858 24.517 1.00 63.91 102 ASN A N 1
ATOM 832 C CA . ASN A 1 102 ? -2.304 8.722 25.629 1.00 63.91 102 ASN A CA 1
ATOM 833 C C . ASN A 1 102 ? -1.346 7.541 25.429 1.00 63.91 102 ASN A C 1
ATOM 835 O O . ASN A 1 102 ? -0.162 7.673 25.696 1.00 63.91 102 ASN A O 1
ATOM 839 N N . GLY A 1 103 ? -1.813 6.413 24.898 1.00 65.88 103 GLY A N 1
ATOM 840 C CA . GLY A 1 103 ? -0.978 5.255 24.609 1.00 65.88 103 GLY A CA 1
ATOM 841 C C . GLY A 1 103 ? 0.028 5.508 23.488 1.00 65.88 103 GLY A C 1
ATOM 842 O O . GLY A 1 103 ? 1.182 5.125 23.643 1.00 65.88 103 GLY A O 1
ATOM 843 N N . LEU A 1 104 ? -0.357 6.220 22.420 1.00 68.00 104 LEU A N 1
ATOM 844 C CA . LEU A 1 104 ? 0.604 6.643 21.389 1.00 68.00 104 LEU A CA 1
ATOM 845 C C . LEU A 1 104 ? 1.629 7.653 21.937 1.00 68.00 104 LEU A C 1
ATOM 847 O O . LEU A 1 104 ? 2.810 7.565 21.605 1.00 68.00 104 LEU A O 1
ATOM 851 N N . LYS A 1 105 ? 1.196 8.600 22.784 1.00 72.19 105 LYS A N 1
ATOM 852 C CA . LYS A 1 105 ? 2.101 9.536 23.474 1.00 72.19 105 LYS A CA 1
ATOM 853 C C . LYS A 1 105 ? 3.076 8.804 24.399 1.00 72.19 105 LYS A C 1
ATOM 855 O O . LYS A 1 105 ? 4.252 9.147 24.413 1.00 72.19 105 LYS A O 1
ATOM 860 N N . ASN A 1 106 ? 2.610 7.774 25.104 1.00 73.75 106 ASN A N 1
ATOM 861 C CA . ASN A 1 106 ? 3.440 6.939 25.972 1.00 73.75 106 ASN A CA 1
ATOM 862 C C . ASN A 1 106 ? 4.475 6.122 25.183 1.00 73.75 106 ASN A C 1
ATOM 864 O O . ASN A 1 106 ? 5.598 5.941 25.643 1.00 73.75 106 ASN A O 1
ATOM 868 N N . ASP A 1 107 ? 4.138 5.650 23.980 1.00 69.94 107 ASP A N 1
ATOM 869 C CA . ASP A 1 107 ? 5.109 4.958 23.121 1.00 69.94 107 ASP A CA 1
ATOM 870 C C . ASP A 1 107 ? 6.180 5.926 22.587 1.00 69.94 107 ASP A C 1
ATOM 872 O O . ASP A 1 107 ? 7.350 5.561 22.447 1.00 69.94 107 ASP A O 1
ATOM 876 N N . LEU A 1 108 ? 5.793 7.178 22.324 1.00 71.94 108 LEU A N 1
ATOM 877 C CA . LEU A 1 108 ? 6.709 8.252 21.941 1.00 71.94 108 LEU A CA 1
ATOM 878 C C . LEU A 1 108 ? 7.634 8.667 23.088 1.00 71.94 108 LEU A C 1
ATOM 880 O O . LEU A 1 108 ? 8.836 8.784 22.861 1.00 71.94 108 LEU A O 1
ATOM 884 N N . SER A 1 109 ? 7.120 8.807 24.311 1.00 75.12 109 SER A N 1
ATOM 885 C CA . SER A 1 109 ? 7.957 9.089 25.482 1.00 75.12 109 SER A CA 1
ATOM 886 C C . SER A 1 109 ? 8.871 7.909 25.831 1.00 75.12 109 SER A C 1
ATOM 888 O O . SER A 1 109 ? 10.028 8.105 26.188 1.00 75.12 109 SER A O 1
ATOM 890 N N . ALA A 1 110 ? 8.425 6.665 25.630 1.00 75.38 110 ALA A N 1
ATOM 891 C CA . ALA A 1 110 ? 9.289 5.492 25.758 1.00 75.38 110 ALA A CA 1
ATOM 892 C C . ALA A 1 110 ? 10.420 5.472 24.709 1.00 75.38 110 ALA A C 1
ATOM 894 O O . ALA A 1 110 ? 11.537 5.044 25.009 1.00 75.38 110 ALA A O 1
ATOM 895 N N . LEU A 1 111 ? 10.159 5.934 23.480 1.00 70.38 111 LEU A N 1
ATOM 896 C CA . LEU A 1 111 ? 11.197 6.128 22.459 1.00 70.38 111 LEU A CA 1
ATOM 897 C C . LEU A 1 111 ? 12.167 7.255 22.832 1.00 70.38 111 LEU A C 1
ATOM 899 O O . LEU A 1 111 ? 13.369 7.103 22.623 1.00 70.38 111 LEU A O 1
ATOM 903 N N . GLU A 1 112 ? 11.663 8.349 23.402 1.00 75.94 112 GLU A N 1
ATOM 904 C CA . GLU A 1 112 ? 12.473 9.464 23.901 1.00 75.94 112 GLU A CA 1
ATOM 905 C C . GLU A 1 112 ? 13.409 9.021 25.033 1.00 75.94 112 GLU A C 1
ATOM 907 O O . GLU A 1 112 ? 14.607 9.293 24.989 1.00 75.94 112 GLU A O 1
ATOM 912 N N . ASN A 1 113 ? 12.906 8.227 25.979 1.00 76.25 113 ASN A N 1
ATOM 913 C CA . ASN A 1 113 ? 13.718 7.655 27.055 1.00 76.25 113 ASN A CA 1
ATOM 914 C C . ASN A 1 113 ? 14.786 6.685 26.516 1.00 76.25 113 ASN A C 1
ATOM 916 O O . ASN A 1 113 ? 15.943 6.718 26.926 1.00 76.25 113 ASN A O 1
ATOM 920 N N . LYS A 1 114 ? 14.455 5.868 25.507 1.00 72.31 114 LYS A N 1
ATOM 921 C CA . LYS A 1 114 ? 15.465 5.036 24.823 1.00 72.31 114 LYS A CA 1
ATOM 922 C C . LYS A 1 114 ? 16.518 5.869 24.088 1.00 72.31 114 LYS A C 1
ATOM 924 O O . LYS A 1 114 ? 17.648 5.408 23.919 1.00 72.31 114 LYS A O 1
ATOM 929 N N . PHE A 1 115 ? 16.159 7.060 23.610 1.00 67.19 115 PHE A N 1
ATOM 930 C CA . PHE A 1 115 ? 17.095 7.983 22.974 1.00 67.19 115 PHE A CA 1
ATOM 931 C C . PHE A 1 115 ? 18.062 8.597 23.990 1.00 67.19 115 PHE A C 1
ATOM 933 O O . PHE A 1 115 ? 19.259 8.665 23.706 1.00 67.19 115 PHE A O 1
ATOM 940 N N . THR A 1 116 ? 17.580 8.997 25.170 1.00 67.94 116 THR A N 1
ATOM 941 C CA . THR A 1 116 ? 18.436 9.554 26.230 1.00 67.94 116 THR A CA 1
ATOM 942 C C . THR A 1 116 ? 19.404 8.513 26.797 1.00 67.94 116 THR A C 1
ATOM 944 O O . THR A 1 116 ? 20.558 8.844 27.073 1.00 67.94 116 THR A O 1
ATOM 947 N N . GLU A 1 117 ? 18.994 7.244 26.873 1.00 70.94 117 GLU A N 1
ATOM 948 C CA . GLU A 1 117 ? 19.855 6.137 27.310 1.00 70.94 117 GLU A CA 1
ATOM 949 C C . GLU A 1 117 ? 20.931 5.749 26.277 1.00 70.94 117 GLU A C 1
ATOM 951 O O . GLU A 1 117 ? 22.054 5.384 26.636 1.00 70.94 117 GLU A O 1
ATOM 956 N N . ARG A 1 118 ? 20.644 5.839 24.970 1.00 63.97 118 ARG A N 1
ATOM 957 C CA . ARG A 1 118 ? 21.574 5.398 23.914 1.00 63.97 118 ARG A CA 1
ATOM 958 C C . ARG A 1 118 ? 22.602 6.474 23.539 1.00 63.97 118 ARG A C 1
ATOM 960 O O . ARG A 1 118 ? 22.528 7.101 22.483 1.00 63.97 118 ARG A O 1
ATOM 967 N N . LYS A 1 119 ? 23.656 6.603 24.352 1.00 55.31 119 LYS A N 1
ATOM 968 C CA . LYS A 1 119 ? 24.860 7.430 24.098 1.00 55.31 119 LYS A CA 1
ATOM 969 C C . LYS A 1 119 ? 25.821 6.860 23.027 1.00 55.31 119 LYS A C 1
ATOM 971 O O . LYS A 1 119 ? 27.012 6.730 23.286 1.00 55.31 119 LYS A O 1
ATOM 976 N N . SER A 1 120 ? 25.376 6.512 21.815 1.00 67.00 120 SER A N 1
ATOM 977 C CA . SER A 1 120 ? 26.319 6.038 20.771 1.00 67.00 120 SER A CA 1
ATOM 978 C C . SER A 1 120 ? 26.248 6.858 19.483 1.00 67.00 120 SER A C 1
ATOM 980 O O . SER A 1 120 ? 25.181 6.921 18.883 1.00 67.00 120 SER A O 1
ATOM 982 N N . GLY A 1 121 ? 27.391 7.423 19.065 1.00 77.75 121 GLY A N 1
ATOM 983 C CA . GLY A 1 121 ? 27.712 7.955 17.728 1.00 77.75 121 GLY A CA 1
ATOM 984 C C . GLY A 1 121 ? 26.912 9.168 17.223 1.00 77.75 121 GLY A C 1
ATOM 985 O O . GLY A 1 121 ? 25.684 9.156 17.205 1.00 77.75 121 GLY A O 1
ATOM 986 N N . PHE A 1 122 ? 27.601 10.190 16.696 1.00 82.69 122 PHE A N 1
ATOM 987 C CA . PHE A 1 122 ? 26.971 11.379 16.091 1.00 82.69 122 PHE A CA 1
ATOM 988 C C . PHE A 1 122 ? 25.949 11.023 14.997 1.00 82.69 122 PHE A C 1
ATOM 990 O O . PHE A 1 122 ? 24.822 11.515 15.021 1.00 82.69 122 PHE A O 1
ATOM 997 N N . ILE A 1 123 ? 26.307 10.105 14.092 1.00 80.25 123 ILE A N 1
ATOM 998 C CA . ILE A 1 123 ? 25.446 9.674 12.980 1.00 80.25 123 ILE A CA 1
ATOM 999 C C . ILE A 1 123 ? 24.156 9.030 13.499 1.00 80.25 123 ILE A C 1
ATOM 1001 O O . ILE A 1 123 ? 23.062 9.397 13.079 1.00 80.25 123 ILE A O 1
ATOM 1005 N N . ARG A 1 124 ? 24.255 8.113 14.469 1.00 79.12 124 ARG A N 1
ATOM 1006 C CA . ARG A 1 124 ? 23.075 7.480 15.076 1.00 79.12 124 ARG A CA 1
ATOM 1007 C C . ARG A 1 124 ? 22.208 8.513 15.790 1.00 79.12 124 ARG A C 1
ATOM 1009 O O . ARG A 1 124 ? 20.998 8.502 15.596 1.00 79.12 124 ARG A O 1
ATOM 1016 N N . LYS A 1 125 ? 22.805 9.442 16.545 1.00 81.69 125 LYS A N 1
ATOM 1017 C CA . LYS A 1 125 ? 22.072 10.539 17.198 1.00 81.69 125 LYS A CA 1
ATOM 1018 C C . LYS A 1 125 ? 21.315 11.404 16.184 1.00 81.69 125 LYS A C 1
ATOM 1020 O O . LYS A 1 125 ? 20.174 11.775 16.447 1.00 81.69 125 LYS A O 1
ATOM 1025 N N . LEU A 1 126 ? 21.920 11.690 15.028 1.00 83.94 126 LEU A N 1
ATOM 1026 C CA . LEU A 1 126 ? 21.282 12.435 13.943 1.00 83.94 126 LEU A CA 1
ATOM 1027 C C . LEU A 1 126 ? 20.082 11.671 13.362 1.00 83.94 126 LEU A C 1
ATOM 1029 O O . LEU A 1 126 ? 18.988 12.229 13.315 1.00 83.94 126 LEU A O 1
ATOM 1033 N N . PHE A 1 127 ? 20.254 10.395 12.995 1.00 81.31 127 PHE A N 1
ATOM 1034 C CA . PHE A 1 127 ? 19.160 9.558 12.484 1.00 81.31 127 PHE A CA 1
ATOM 1035 C C . PHE A 1 127 ? 18.016 9.417 13.492 1.00 81.31 127 PHE A C 1
ATOM 1037 O O . PHE A 1 127 ? 16.862 9.612 13.122 1.00 81.31 127 PHE A O 1
ATOM 1044 N N . PHE A 1 128 ? 18.322 9.175 14.770 1.00 81.62 128 PHE A N 1
ATOM 1045 C CA . PHE A 1 128 ? 17.304 9.103 15.819 1.00 81.62 128 PHE A CA 1
ATOM 1046 C C . PHE A 1 128 ? 16.574 10.435 16.019 1.00 81.62 128 PHE A C 1
ATOM 1048 O O . PHE A 1 128 ? 15.359 10.440 16.182 1.00 81.62 128 PHE A O 1
ATOM 1055 N N . LYS A 1 129 ? 17.278 11.574 15.972 1.00 84.06 129 LYS A N 1
ATOM 1056 C CA . LYS A 1 129 ? 16.648 12.900 16.073 1.00 84.06 129 LYS A CA 1
ATOM 1057 C C . LYS A 1 129 ? 15.701 13.161 14.900 1.00 84.06 129 LYS A C 1
ATOM 1059 O O . LYS A 1 129 ? 14.621 13.717 15.100 1.00 84.06 129 LYS A O 1
ATOM 1064 N N . ILE A 1 130 ? 16.094 12.759 13.691 1.00 84.75 130 ILE A N 1
ATOM 1065 C CA . ILE A 1 130 ? 15.251 12.846 12.492 1.00 84.75 130 ILE A CA 1
ATOM 1066 C C . ILE A 1 130 ? 14.021 11.945 12.649 1.00 84.75 130 ILE A C 1
ATOM 1068 O O . ILE A 1 130 ? 12.900 12.423 12.495 1.00 84.75 130 ILE A O 1
ATOM 1072 N N . GLU A 1 131 ? 14.213 10.678 13.021 1.00 82.00 131 GLU A N 1
ATOM 1073 C CA . GLU A 1 131 ? 13.131 9.718 13.264 1.00 82.00 131 GLU A CA 1
ATOM 1074 C C . GLU A 1 131 ? 12.145 10.226 14.324 1.00 82.00 131 GLU A C 1
ATOM 1076 O O . GLU A 1 131 ? 10.935 10.213 14.097 1.00 82.00 131 GLU A O 1
ATOM 1081 N N . PHE A 1 132 ? 12.650 10.722 15.456 1.00 83.06 132 PHE A N 1
ATOM 1082 C CA . PHE A 1 132 ? 11.829 11.265 16.534 1.00 83.06 132 PHE A CA 1
ATOM 1083 C C . PHE A 1 132 ? 11.017 12.475 16.067 1.00 83.06 132 PHE A C 1
ATOM 1085 O O . PHE A 1 132 ? 9.807 12.527 16.280 1.00 83.06 132 PHE A O 1
ATOM 1092 N N . LYS A 1 133 ? 11.652 13.421 15.359 1.00 86.69 133 LYS A N 1
ATOM 1093 C CA . LYS A 1 133 ? 10.968 14.597 14.804 1.00 86.69 133 LYS A CA 1
ATOM 1094 C C . LYS A 1 133 ? 9.864 14.196 13.822 1.00 86.69 133 LYS A C 1
ATOM 1096 O O . LYS A 1 133 ? 8.773 14.759 13.877 1.00 86.69 133 LYS A O 1
ATOM 1101 N N . ILE A 1 134 ? 10.125 13.214 12.956 1.00 83.75 134 ILE A N 1
ATOM 1102 C CA . ILE A 1 134 ? 9.130 12.681 12.015 1.00 83.75 134 ILE A CA 1
ATOM 1103 C C . ILE A 1 134 ? 7.958 12.054 12.779 1.00 83.75 134 ILE A C 1
ATOM 1105 O O . ILE A 1 134 ? 6.811 12.410 12.514 1.00 83.75 134 ILE A O 1
ATOM 1109 N N . LYS A 1 135 ? 8.230 11.173 13.751 1.00 82.56 135 LYS A N 1
ATOM 1110 C CA . LYS A 1 135 ? 7.197 10.491 14.547 1.00 82.56 135 LYS A CA 1
ATOM 1111 C C . LYS A 1 135 ? 6.343 11.463 15.358 1.00 82.56 135 LYS A C 1
ATOM 1113 O O . LYS A 1 135 ? 5.126 11.310 15.378 1.00 82.56 135 LYS A O 1
ATOM 1118 N N . ASN A 1 136 ? 6.954 12.471 15.976 1.00 83.56 136 ASN A N 1
ATOM 1119 C CA . ASN A 1 136 ? 6.239 13.477 16.759 1.00 83.56 136 ASN A CA 1
ATOM 1120 C C . ASN A 1 136 ? 5.328 14.347 15.879 1.00 83.56 136 ASN A C 1
ATOM 1122 O O . ASN A 1 136 ? 4.151 14.525 16.186 1.00 83.56 136 ASN A O 1
ATOM 1126 N N . ASN A 1 137 ? 5.838 14.828 14.739 1.00 86.81 137 ASN A N 1
ATOM 1127 C CA . ASN A 1 137 ? 5.022 15.577 13.780 1.00 86.81 137 ASN A CA 1
ATOM 1128 C C . ASN A 1 137 ? 3.841 14.735 13.285 1.00 86.81 137 ASN A C 1
ATOM 1130 O O . ASN A 1 137 ? 2.715 15.218 13.231 1.00 86.81 137 ASN A O 1
ATOM 1134 N N . LEU A 1 138 ? 4.083 13.457 12.981 1.00 81.69 138 LEU A N 1
ATOM 1135 C CA . LEU A 1 138 ? 3.033 12.572 12.491 1.00 81.69 138 LEU A CA 1
ATOM 1136 C C . LEU A 1 138 ? 2.009 12.217 13.569 1.00 81.69 138 LEU A C 1
ATOM 1138 O O . LEU A 1 138 ? 0.842 12.035 13.242 1.00 81.69 138 LEU A O 1
ATOM 1142 N N . LEU A 1 139 ? 2.413 12.154 14.843 1.00 82.31 139 LEU A N 1
ATOM 1143 C CA . LEU A 1 139 ? 1.482 12.000 15.958 1.00 82.31 139 LEU A CA 1
ATOM 1144 C C . LEU A 1 139 ? 0.529 13.196 16.067 1.00 82.31 139 LEU A C 1
ATOM 1146 O O . LEU A 1 139 ? -0.667 13.008 16.282 1.00 82.31 139 LEU A O 1
ATOM 1150 N N . ASN A 1 140 ? 1.037 14.417 15.930 1.00 83.00 140 ASN A N 1
ATOM 1151 C CA . ASN A 1 140 ? 0.186 15.603 15.991 1.00 83.00 140 ASN A CA 1
ATOM 1152 C C . ASN A 1 140 ? -0.805 15.622 14.821 1.00 83.00 140 ASN A C 1
ATOM 1154 O O . ASN A 1 140 ? -2.007 15.764 15.048 1.00 83.00 140 ASN A O 1
ATOM 1158 N N . ASP A 1 141 ? -0.320 15.340 13.606 1.00 82.56 141 ASP A N 1
ATOM 1159 C CA . ASP A 1 141 ? -1.167 15.192 12.416 1.00 82.56 141 ASP A CA 1
ATOM 1160 C C . ASP A 1 141 ? -2.232 14.091 12.613 1.00 82.56 141 ASP A C 1
ATOM 1162 O O . ASP A 1 141 ? -3.385 14.235 12.214 1.00 82.56 141 ASP A O 1
ATOM 1166 N N . LEU A 1 142 ? -1.856 12.977 13.252 1.00 78.94 142 LEU A N 1
ATOM 1167 C CA . LEU A 1 142 ? -2.737 11.857 13.589 1.00 78.94 142 LEU A CA 1
ATOM 1168 C C . LEU A 1 142 ? -3.870 12.257 14.528 1.00 78.94 142 LEU A C 1
ATOM 1170 O O . LEU A 1 142 ? -5.009 11.828 14.338 1.00 78.94 142 LEU A O 1
ATOM 1174 N N . ILE A 1 143 ? -3.547 13.035 15.561 1.00 81.62 143 ILE A N 1
ATOM 1175 C CA . ILE A 1 143 ? -4.523 13.514 16.536 1.00 81.62 143 ILE A CA 1
ATOM 1176 C C . ILE A 1 143 ? -5.514 14.446 15.837 1.00 81.62 143 ILE A C 1
ATOM 1178 O O . ILE A 1 143 ? -6.715 14.215 15.968 1.00 81.62 143 ILE A O 1
ATOM 1182 N N . GLU A 1 144 ? -5.025 15.408 15.043 1.00 82.81 144 GLU A N 1
ATOM 1183 C CA . GLU A 1 144 ? -5.856 16.331 14.249 1.00 82.81 144 GLU A CA 1
ATOM 1184 C C . GLU A 1 144 ? -6.785 15.561 13.296 1.00 82.81 144 GLU A C 1
ATOM 1186 O O . GLU A 1 144 ? -7.998 15.789 13.252 1.00 82.81 144 GLU A O 1
ATOM 1191 N N . LEU A 1 145 ? -6.240 14.576 12.581 1.00 79.50 145 LEU A N 1
ATOM 1192 C CA . LEU A 1 145 ? -7.004 13.759 11.647 1.00 79.50 145 LEU A CA 1
ATOM 1193 C C . LEU A 1 145 ? -8.058 12.902 12.346 1.00 79.50 145 LEU A C 1
ATOM 1195 O O . LEU A 1 145 ? -9.194 12.812 11.880 1.00 79.50 145 LEU A O 1
ATOM 1199 N N . ARG A 1 146 ? -7.699 12.265 13.463 1.00 79.62 146 ARG A N 1
ATOM 1200 C CA . ARG A 1 146 ? -8.643 11.488 14.266 1.00 79.62 146 ARG A CA 1
ATOM 1201 C C . ARG A 1 146 ? -9.782 12.379 14.742 1.00 79.62 146 ARG A C 1
ATOM 1203 O O . ARG A 1 146 ? -10.935 11.972 14.611 1.00 79.62 146 ARG A O 1
ATOM 1210 N N . THR A 1 147 ? -9.477 13.572 15.256 1.00 80.94 147 THR A N 1
ATOM 1211 C CA . THR A 1 147 ? -10.510 14.516 15.687 1.00 80.94 147 THR A CA 1
ATOM 1212 C C . THR A 1 147 ? -11.414 14.905 14.527 1.00 80.94 147 THR A C 1
ATOM 1214 O O . THR A 1 147 ? -12.615 14.710 14.654 1.00 80.94 147 THR A O 1
ATOM 1217 N N . GLY A 1 148 ? -10.869 15.295 13.369 1.00 79.25 148 GLY A N 1
ATOM 1218 C CA . GLY A 1 148 ? -11.672 15.681 12.201 1.00 79.25 148 GLY A CA 1
ATOM 1219 C C . GLY A 1 148 ? -12.532 14.544 11.628 1.00 79.25 148 GLY A C 1
ATOM 1220 O O . GLY A 1 148 ? -13.657 14.765 11.177 1.00 79.25 148 GLY A O 1
ATOM 1221 N N . ILE A 1 149 ? -12.045 13.297 11.670 1.00 77.25 149 ILE A N 1
ATOM 1222 C CA . ILE A 1 149 ? -12.832 12.126 11.252 1.00 77.25 149 ILE A CA 1
ATOM 1223 C C . ILE A 1 149 ? -13.989 11.861 12.223 1.00 77.25 149 ILE A C 1
ATOM 1225 O O . ILE A 1 149 ? -15.088 11.551 11.763 1.00 77.25 149 ILE A O 1
ATOM 1229 N N . ILE A 1 150 ? -13.750 11.957 13.536 1.00 75.94 150 ILE A N 1
ATOM 1230 C CA . ILE A 1 150 ? -14.756 11.673 14.573 1.00 75.94 150 ILE A CA 1
ATOM 1231 C C . ILE A 1 150 ? -15.809 12.781 14.644 1.00 75.94 150 ILE A C 1
ATOM 1233 O O . ILE A 1 150 ? -16.995 12.476 14.721 1.00 75.94 150 ILE A O 1
ATOM 1237 N N . THR A 1 151 ? -15.404 14.051 14.577 1.00 78.88 151 THR A N 1
ATOM 1238 C CA . THR A 1 151 ? -16.323 15.203 14.617 1.00 78.88 151 THR A CA 1
ATOM 1239 C C . THR A 1 151 ? -17.170 15.331 13.353 1.00 78.88 151 THR A C 1
ATOM 1241 O O . THR A 1 151 ? -18.071 16.164 13.295 1.00 78.88 151 THR A O 1
ATOM 1244 N N . GLY A 1 152 ? -16.918 14.500 12.337 1.00 70.31 152 GLY A N 1
ATOM 1245 C CA . GLY A 1 152 ? -17.701 14.504 11.113 1.00 70.31 152 GLY A CA 1
ATOM 1246 C C . GLY A 1 152 ? -17.452 15.744 10.261 1.00 70.31 152 GLY A C 1
ATOM 1247 O O . GLY A 1 152 ? -18.310 16.098 9.457 1.00 70.31 152 GLY A O 1
ATOM 1248 N N . GLU A 1 153 ? -16.264 16.358 10.343 1.00 65.25 153 GLU A N 1
ATOM 1249 C CA . GLU A 1 153 ? -15.834 17.485 9.493 1.00 65.25 153 GLU A CA 1
ATOM 1250 C C . GLU A 1 153 ? -15.743 17.146 7.990 1.00 65.25 153 GLU A C 1
ATOM 1252 O O . GLU A 1 153 ? -15.229 17.930 7.191 1.00 65.25 153 GLU A O 1
ATOM 1257 N N . LYS A 1 154 ? -16.314 16.013 7.562 1.00 58.03 154 LYS A N 1
ATOM 1258 C CA . LYS A 1 154 ? -16.643 15.696 6.172 1.00 58.03 154 LYS A CA 1
ATOM 1259 C C . LYS A 1 154 ? -17.680 16.680 5.619 1.00 58.03 154 LYS A C 1
ATOM 1261 O O . LYS A 1 154 ? -18.809 16.316 5.298 1.00 58.03 154 LYS A O 1
ATOM 1266 N N . LYS A 1 155 ? -17.296 17.936 5.436 1.00 53.72 155 LYS A N 1
ATOM 1267 C CA . LYS A 1 155 ? -17.954 18.791 4.455 1.00 53.72 155 LYS A CA 1
ATOM 1268 C C . LYS A 1 155 ? -17.405 18.409 3.081 1.00 53.72 155 LYS A C 1
ATOM 1270 O O . LYS A 1 155 ? -16.225 18.103 2.948 1.00 53.72 155 LYS A O 1
ATOM 1275 N N . ASN A 1 156 ? -18.301 18.369 2.092 1.00 59.91 156 ASN A N 1
ATOM 1276 C CA . ASN A 1 156 ? -18.039 18.055 0.681 1.00 59.91 156 ASN A CA 1
ATOM 1277 C C . ASN A 1 156 ? -16.650 18.503 0.205 1.00 59.91 156 ASN A C 1
ATOM 1279 O O . ASN A 1 156 ? -16.189 19.571 0.598 1.00 59.91 156 ASN A O 1
ATOM 1283 N N . PHE A 1 157 ? -16.036 17.743 -0.707 1.00 57.59 157 PHE A N 1
ATOM 1284 C CA . PHE A 1 157 ? -14.691 17.999 -1.247 1.00 57.59 157 PHE A CA 1
ATOM 1285 C C . PHE A 1 157 ? -14.432 19.477 -1.630 1.00 57.59 157 PHE A C 1
ATOM 1287 O O . PHE A 1 157 ? -13.364 20.029 -1.382 1.00 57.59 157 PHE A O 1
ATOM 1294 N N . PHE A 1 158 ? -15.456 20.158 -2.145 1.00 67.50 158 PHE A N 1
ATOM 1295 C CA . PHE A 1 158 ? -15.387 21.563 -2.554 1.00 67.50 158 PHE A CA 1
ATOM 1296 C C . PHE A 1 158 ? -15.552 22.588 -1.420 1.00 67.50 158 PHE A C 1
ATOM 1298 O O . PHE A 1 158 ? -15.198 23.747 -1.590 1.00 67.50 158 PHE A O 1
ATOM 1305 N N . LYS A 1 159 ? -16.079 22.194 -0.257 1.00 76.19 159 LYS A N 1
ATOM 1306 C CA . LYS A 1 159 ? -16.374 23.103 0.864 1.00 76.19 159 LYS A CA 1
ATOM 1307 C C . LYS A 1 159 ? -15.175 23.359 1.780 1.00 76.19 159 LYS A C 1
ATOM 1309 O O . LYS A 1 159 ? -15.197 24.338 2.515 1.00 76.19 159 LYS A O 1
ATOM 1314 N N . ASN A 1 160 ? -14.157 22.495 1.775 1.00 79.94 160 ASN A N 1
ATOM 1315 C CA . ASN A 1 160 ? -12.941 22.697 2.568 1.00 79.94 160 ASN A CA 1
ATOM 1316 C C . ASN A 1 160 ? -11.696 22.128 1.853 1.00 79.94 160 ASN A C 1
ATOM 1318 O O . ASN A 1 160 ? -11.210 21.048 2.205 1.00 79.94 160 ASN A O 1
ATOM 1322 N N . PRO A 1 161 ? -11.178 22.821 0.821 1.00 83.38 161 PRO A N 1
ATOM 1323 C CA . PRO A 1 161 ? -10.039 22.339 0.039 1.00 83.38 161 PRO A CA 1
ATOM 1324 C C . PRO A 1 161 ? -8.774 22.176 0.890 1.00 83.38 161 PRO A C 1
ATOM 1326 O O . PRO A 1 161 ? -8.027 21.220 0.694 1.00 83.38 161 PRO A O 1
ATOM 1329 N N . VAL A 1 162 ? -8.567 23.044 1.887 1.00 84.94 162 VAL A N 1
ATOM 1330 C CA . VAL A 1 162 ? -7.414 22.975 2.800 1.00 84.94 162 VAL A CA 1
ATOM 1331 C C . VAL A 1 162 ? -7.414 21.659 3.574 1.00 84.94 162 VAL A C 1
ATOM 1333 O O . VAL A 1 162 ? -6.393 20.969 3.610 1.00 84.94 162 VAL A O 1
ATOM 1336 N N . TRP A 1 163 ? -8.559 21.270 4.141 1.00 82.94 163 TRP A N 1
ATOM 1337 C CA . TRP A 1 163 ? -8.678 19.997 4.851 1.00 82.94 163 TRP A CA 1
ATOM 1338 C C . TRP A 1 163 ? -8.449 18.803 3.920 1.00 82.94 163 TRP A C 1
ATOM 1340 O O . TRP A 1 163 ? -7.731 17.880 4.289 1.00 82.94 163 TRP A O 1
ATOM 1350 N N . ASN A 1 164 ? -8.973 18.831 2.690 1.00 84.06 164 ASN A N 1
ATOM 1351 C CA . ASN A 1 164 ? -8.765 17.739 1.733 1.00 84.06 164 ASN A CA 1
ATOM 1352 C C . ASN A 1 164 ? -7.302 17.587 1.316 1.00 84.06 164 ASN A C 1
ATOM 1354 O O . ASN A 1 164 ? -6.813 16.462 1.228 1.00 84.06 164 ASN A O 1
ATOM 1358 N N . ILE A 1 165 ? -6.591 18.697 1.108 1.00 86.75 165 ILE A N 1
ATOM 1359 C CA . ILE A 1 165 ? -5.154 18.674 0.816 1.00 86.75 165 ILE A CA 1
ATOM 1360 C C . ILE A 1 165 ? -4.388 18.111 2.015 1.00 86.75 165 ILE A C 1
ATOM 1362 O O . ILE A 1 165 ? -3.562 17.217 1.839 1.00 86.75 165 ILE A O 1
ATOM 1366 N N . ARG A 1 166 ? -4.689 18.565 3.240 1.00 85.75 166 ARG A N 1
ATOM 1367 C CA . ARG A 1 166 ? -4.072 18.027 4.464 1.00 85.75 166 ARG A CA 1
ATOM 1368 C C . ARG A 1 166 ? -4.347 16.536 4.629 1.00 85.75 166 ARG A C 1
ATOM 1370 O O . ARG A 1 166 ? -3.415 15.768 4.852 1.00 85.75 166 ARG A O 1
ATOM 1377 N N . TYR A 1 167 ? -5.597 16.115 4.451 1.00 84.8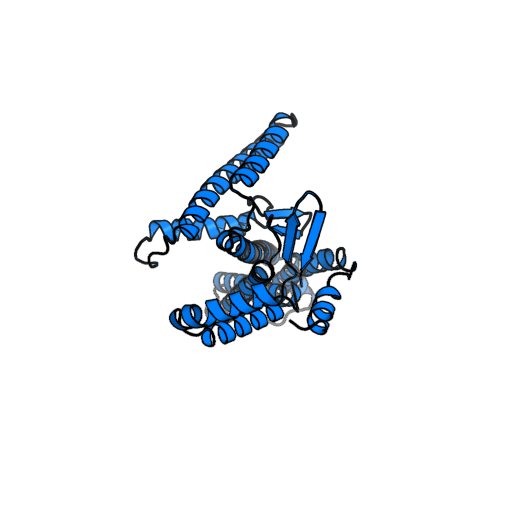1 167 TYR A N 1
ATOM 1378 C CA . TYR A 1 167 ? -6.005 14.716 4.495 1.00 84.81 167 TYR A CA 1
ATOM 1379 C C . TYR A 1 167 ? -5.245 13.893 3.452 1.00 84.81 167 TYR A C 1
ATOM 1381 O O . TYR A 1 167 ? -4.697 12.840 3.773 1.00 84.81 167 TYR A O 1
ATOM 1389 N N . PHE A 1 168 ? -5.153 14.371 2.213 1.00 87.69 168 PHE A N 1
ATOM 1390 C CA . PHE A 1 168 ? -4.407 13.703 1.150 1.00 87.69 168 PHE A CA 1
ATOM 1391 C C . PHE A 1 168 ? -2.909 13.589 1.475 1.00 87.69 168 PHE A C 1
ATOM 1393 O O . PHE A 1 168 ? -2.354 12.492 1.413 1.00 87.69 168 PHE A O 1
ATOM 1400 N N . MET A 1 169 ? -2.273 14.682 1.907 1.00 88.88 169 MET A N 1
ATOM 1401 C CA . MET A 1 169 ? -0.872 14.691 2.348 1.00 88.88 169 MET A CA 1
ATOM 1402 C C . MET A 1 169 ? -0.628 13.711 3.485 1.00 88.88 169 MET A C 1
ATOM 1404 O O . MET A 1 169 ? 0.357 12.978 3.488 1.00 88.88 169 MET A O 1
ATOM 1408 N N . TYR A 1 170 ? -1.549 13.649 4.434 1.00 86.00 170 TYR A N 1
ATOM 1409 C CA . TYR A 1 170 ? -1.482 12.702 5.525 1.00 86.00 170 TYR A CA 1
ATOM 1410 C C . TYR A 1 170 ? -1.585 11.245 5.046 1.00 86.00 170 TYR A C 1
ATOM 1412 O O . TYR A 1 170 ? -0.811 10.391 5.477 1.00 86.00 170 TYR A O 1
ATOM 1420 N N . ASN A 1 171 ? -2.494 10.954 4.111 1.00 89.12 171 ASN A N 1
ATOM 1421 C CA . ASN A 1 171 ? -2.593 9.624 3.513 1.00 89.12 171 ASN A CA 1
ATOM 1422 C C . ASN A 1 171 ? -1.285 9.234 2.815 1.00 89.12 171 ASN A C 1
ATOM 1424 O O . ASN A 1 171 ? -0.831 8.106 2.990 1.00 89.12 171 ASN A O 1
ATOM 1428 N N . LEU A 1 172 ? -0.652 10.161 2.087 1.00 90.62 172 LEU A N 1
ATOM 1429 C CA . LEU A 1 172 ? 0.667 9.925 1.497 1.00 90.62 172 LEU A CA 1
ATOM 1430 C C . LEU A 1 172 ? 1.727 9.655 2.566 1.00 90.62 172 LEU A C 1
ATOM 1432 O O . LEU A 1 172 ? 2.494 8.705 2.424 1.00 90.62 172 LEU A O 1
ATOM 1436 N N . LYS A 1 173 ? 1.752 10.432 3.657 1.00 90.38 173 LYS A N 1
ATOM 1437 C CA . LYS A 1 173 ? 2.680 10.197 4.772 1.00 90.38 173 LYS A CA 1
ATOM 1438 C C . LYS A 1 173 ? 2.518 8.787 5.338 1.00 90.38 173 LYS A C 1
ATOM 1440 O O . LYS A 1 173 ? 3.526 8.107 5.490 1.00 90.38 173 LYS A O 1
ATOM 1445 N N . ILE A 1 174 ? 1.289 8.319 5.594 1.00 89.00 174 ILE A N 1
ATOM 1446 C CA . ILE A 1 174 ? 1.067 6.933 6.043 1.00 89.00 174 ILE A CA 1
ATOM 1447 C C . ILE A 1 174 ? 1.627 5.953 5.011 1.00 89.00 174 ILE A C 1
ATOM 1449 O O . ILE A 1 174 ? 2.400 5.076 5.379 1.00 89.00 174 ILE A O 1
ATOM 1453 N N . VAL A 1 175 ? 1.276 6.101 3.731 1.00 91.31 175 VAL A N 1
ATOM 1454 C CA . VAL A 1 175 ? 1.695 5.163 2.677 1.00 91.31 175 VAL A CA 1
ATOM 1455 C C . VAL A 1 175 ? 3.219 5.057 2.602 1.00 91.31 175 VAL A C 1
ATOM 1457 O O . VAL A 1 175 ? 3.753 3.956 2.584 1.00 91.31 175 VAL A O 1
ATOM 1460 N N . PHE A 1 176 ? 3.946 6.171 2.632 1.00 90.88 176 PHE A N 1
ATOM 1461 C CA . PHE A 1 176 ? 5.406 6.125 2.532 1.00 90.88 176 PHE A CA 1
ATOM 1462 C C . PHE A 1 176 ? 6.102 5.729 3.839 1.00 90.88 176 PHE A C 1
ATOM 1464 O O . PHE A 1 176 ? 7.151 5.089 3.805 1.00 90.88 176 PHE A O 1
ATOM 1471 N N . LEU A 1 177 ? 5.541 6.081 4.998 1.00 89.44 177 LEU A N 1
ATOM 1472 C CA . LEU A 1 177 ? 6.190 5.852 6.294 1.00 89.44 177 LEU A CA 1
ATOM 1473 C C . LEU A 1 177 ? 5.831 4.505 6.928 1.00 89.44 177 LEU A C 1
ATOM 1475 O O . LEU A 1 177 ? 6.586 4.023 7.776 1.00 89.44 177 LEU A O 1
ATOM 1479 N N . SER A 1 178 ? 4.724 3.875 6.522 1.00 88.31 178 SER A N 1
ATOM 1480 C CA . SER A 1 178 ? 4.316 2.562 7.047 1.00 88.31 178 SER A CA 1
ATOM 1481 C C . SER A 1 178 ? 5.318 1.461 6.698 1.00 88.31 178 SER A C 1
ATOM 1483 O O . SER A 1 178 ? 5.806 0.828 7.635 1.00 88.31 178 SER A O 1
ATOM 1485 N N . PRO A 1 179 ? 5.750 1.284 5.430 1.00 86.38 179 PRO A N 1
ATOM 1486 C CA . PRO A 1 179 ? 6.762 0.283 5.083 1.00 86.38 179 PRO A CA 1
ATOM 1487 C C . PRO A 1 179 ? 8.103 0.539 5.783 1.00 86.38 179 PRO A C 1
ATOM 1489 O O . PRO A 1 179 ? 8.859 -0.384 6.094 1.00 86.38 179 PRO A O 1
ATOM 1492 N N . LEU A 1 180 ? 8.397 1.801 6.098 1.00 84.81 180 LEU A N 1
ATOM 1493 C CA . LEU A 1 180 ? 9.601 2.177 6.834 1.00 84.81 180 LEU A CA 1
ATOM 1494 C C . LEU A 1 180 ? 9.496 1.874 8.339 1.00 84.81 180 LEU A C 1
ATOM 1496 O O . LEU A 1 180 ? 10.517 1.841 9.019 1.00 84.81 180 LEU A O 1
ATOM 1500 N N . GLY A 1 181 ? 8.301 1.585 8.867 1.00 83.00 181 GLY A N 1
ATOM 1501 C CA . GLY A 1 181 ? 8.065 1.381 10.302 1.00 83.00 181 GLY A CA 1
ATOM 1502 C C . GLY A 1 181 ? 8.108 2.682 11.111 1.00 83.00 181 GLY A C 1
ATOM 1503 O O . GLY A 1 181 ? 8.341 2.664 12.320 1.00 83.00 181 GLY A O 1
ATOM 1504 N N . LEU A 1 182 ? 7.924 3.820 10.438 1.00 83.62 182 LEU A N 1
ATOM 1505 C CA . LEU A 1 182 ? 7.970 5.151 11.040 1.00 83.62 182 LEU A CA 1
ATOM 1506 C C . LEU A 1 182 ? 6.577 5.685 11.395 1.00 83.62 182 LEU A C 1
ATOM 1508 O O . LEU A 1 182 ? 6.478 6.644 12.156 1.00 83.62 182 LEU A O 1
ATOM 1512 N N . CYS A 1 183 ? 5.509 5.081 10.869 1.00 83.81 183 CYS A N 1
ATOM 1513 C CA . CYS A 1 183 ? 4.140 5.499 11.151 1.00 83.81 183 CYS A CA 1
ATOM 1514 C C . CYS A 1 183 ? 3.706 5.069 12.571 1.00 83.81 183 CYS A C 1
ATOM 1516 O O . CYS A 1 183 ? 3.691 3.870 12.859 1.00 83.81 183 CYS A O 1
ATOM 1518 N N . PRO A 1 184 ? 3.319 5.998 13.469 1.00 81.31 184 PRO A N 1
ATOM 1519 C CA . PRO A 1 184 ? 2.778 5.657 14.780 1.00 81.31 184 PRO A CA 1
ATOM 1520 C C . PRO A 1 184 ? 1.489 4.832 14.661 1.00 81.31 184 PRO A C 1
ATOM 1522 O O . PRO A 1 184 ? 0.668 5.070 13.777 1.00 81.31 184 PRO A O 1
ATOM 1525 N N . GLY A 1 185 ? 1.311 3.863 15.561 1.00 79.12 185 GLY A N 1
ATOM 1526 C CA . GLY A 1 185 ? 0.177 2.930 15.548 1.00 79.12 185 GLY A CA 1
ATOM 1527 C C . GLY A 1 185 ? 0.309 1.765 14.558 1.00 79.12 185 GLY A C 1
ATOM 1528 O O . GLY A 1 185 ? -0.546 0.883 14.565 1.00 79.12 185 GLY A O 1
ATOM 1529 N N . ILE A 1 186 ? 1.379 1.723 13.752 1.00 83.94 186 ILE A N 1
ATOM 1530 C CA . ILE A 1 186 ? 1.750 0.566 12.927 1.00 83.94 186 ILE A CA 1
ATOM 1531 C C . ILE A 1 186 ? 3.060 -0.004 13.470 1.00 83.94 186 ILE A C 1
ATOM 1533 O O . ILE A 1 186 ? 4.120 0.619 13.413 1.00 83.94 186 ILE A O 1
ATOM 1537 N N . ILE A 1 187 ? 2.986 -1.208 14.022 1.00 82.56 187 ILE A N 1
ATOM 1538 C CA . ILE A 1 187 ? 4.117 -1.935 14.578 1.00 82.56 187 ILE A CA 1
ATOM 1539 C C . ILE A 1 187 ? 4.716 -2.805 13.480 1.00 82.56 187 ILE A C 1
ATOM 1541 O O . ILE A 1 187 ? 4.091 -3.744 12.985 1.00 82.56 187 ILE A O 1
ATOM 1545 N N . ARG A 1 188 ? 5.979 -2.538 13.152 1.00 83.00 188 ARG A N 1
ATOM 1546 C CA . ARG A 1 188 ? 6.776 -3.394 12.276 1.00 83.00 188 ARG A CA 1
ATOM 1547 C C . ARG A 1 188 ? 7.457 -4.492 13.096 1.00 83.00 188 ARG A C 1
ATOM 1549 O O . ARG A 1 188 ? 8.264 -4.200 13.977 1.00 83.00 188 ARG A O 1
ATOM 1556 N N . LYS A 1 189 ? 7.171 -5.760 12.789 1.00 81.44 189 LYS A N 1
ATOM 1557 C CA . LYS A 1 189 ? 7.876 -6.933 13.337 1.00 81.44 189 LYS A CA 1
ATOM 1558 C C . LYS A 1 189 ? 8.531 -7.698 12.188 1.00 81.44 189 LYS A C 1
ATOM 1560 O O . LYS A 1 189 ? 7.901 -8.522 11.531 1.00 81.44 189 LYS A O 1
ATOM 1565 N N . GLY A 1 190 ? 9.806 -7.404 11.934 1.00 80.44 190 GLY A N 1
ATOM 1566 C CA . GLY A 1 190 ? 10.521 -7.916 10.763 1.00 80.44 190 GLY A CA 1
ATOM 1567 C C . GLY A 1 190 ? 10.024 -7.252 9.476 1.00 80.44 190 GLY A C 1
ATOM 1568 O O . GLY A 1 190 ? 10.181 -6.041 9.304 1.00 80.44 190 GLY A O 1
ATOM 1569 N N . LEU A 1 191 ? 9.432 -8.046 8.583 1.00 72.62 191 LEU A N 1
ATOM 1570 C CA . LEU A 1 191 ? 8.820 -7.585 7.327 1.00 72.62 191 LEU A CA 1
ATOM 1571 C C . LEU A 1 191 ? 7.290 -7.596 7.367 1.00 72.62 191 LEU A C 1
ATOM 1573 O O . LEU A 1 191 ? 6.649 -7.281 6.374 1.00 72.62 191 LEU A O 1
ATOM 1577 N N . ASN A 1 192 ? 6.725 -7.908 8.531 1.00 76.81 192 ASN A N 1
ATOM 1578 C CA . ASN A 1 192 ? 5.295 -7.848 8.757 1.00 76.81 192 ASN A CA 1
ATOM 1579 C C . ASN A 1 192 ? 4.942 -6.535 9.453 1.00 76.81 192 ASN A C 1
ATOM 1581 O O . ASN A 1 192 ? 5.650 -6.086 10.367 1.00 76.81 192 ASN A O 1
ATOM 1585 N N . TYR A 1 193 ? 3.816 -5.966 9.047 1.00 81.44 193 TYR A N 1
ATOM 1586 C CA . TYR A 1 193 ? 3.255 -4.745 9.596 1.00 81.44 193 TYR A CA 1
ATOM 1587 C C . TYR A 1 193 ? 1.930 -5.098 10.264 1.00 81.44 193 TYR A C 1
ATOM 1589 O O . TYR A 1 193 ? 1.155 -5.907 9.762 1.00 81.44 193 TYR A O 1
ATOM 1597 N N . TYR A 1 194 ? 1.721 -4.569 11.462 1.00 79.19 194 TYR A N 1
ATOM 1598 C CA . TYR A 1 194 ? 0.519 -4.818 12.242 1.00 79.19 194 TYR A CA 1
ATOM 1599 C C . TYR A 1 194 ? 0.033 -3.511 12.824 1.00 79.19 194 TYR A C 1
ATOM 1601 O O . TYR A 1 194 ? 0.830 -2.705 13.299 1.00 79.19 194 TYR A O 1
ATOM 1609 N N . ILE A 1 195 ? -1.275 -3.327 12.873 1.00 82.44 195 ILE A N 1
ATOM 1610 C CA . ILE A 1 195 ? -1.839 -2.203 13.609 1.00 82.44 195 ILE A CA 1
ATOM 1611 C C . ILE A 1 195 ? -1.856 -2.522 15.091 1.00 82.44 195 ILE A C 1
ATOM 1613 O O . ILE A 1 195 ? -2.254 -3.612 15.501 1.00 82.44 195 ILE A O 1
ATOM 1617 N N . ASP A 1 196 ? -1.476 -1.531 15.889 1.00 80.62 196 ASP A N 1
ATOM 1618 C CA . ASP A 1 196 ? -1.632 -1.559 17.338 1.00 80.62 196 ASP A CA 1
ATOM 1619 C C . ASP A 1 196 ? -3.091 -1.272 17.744 1.00 80.62 196 ASP A C 1
ATOM 1621 O O . ASP A 1 196 ? -3.445 -0.196 18.239 1.00 80.62 196 ASP A O 1
ATOM 1625 N N . ALA A 1 197 ? -3.973 -2.220 17.427 1.00 76.00 197 ALA A N 1
ATOM 1626 C CA . ALA A 1 197 ? -5.404 -2.169 17.701 1.00 76.00 197 ALA A CA 1
ATOM 1627 C C . ALA A 1 197 ? -5.975 -3.597 17.838 1.00 76.00 197 ALA A C 1
ATOM 1629 O O . ALA A 1 197 ? -5.488 -4.512 17.168 1.00 76.00 197 ALA A O 1
ATOM 1630 N N . PRO A 1 198 ? -7.024 -3.819 18.657 1.00 73.56 198 PRO A N 1
ATOM 1631 C CA . PRO A 1 198 ? -7.794 -5.057 18.627 1.00 73.56 198 PRO A CA 1
ATOM 1632 C C . PRO A 1 198 ? -8.217 -5.415 17.197 1.00 73.56 198 PRO A C 1
ATOM 1634 O O . PRO A 1 198 ? -8.885 -4.630 16.519 1.00 73.56 198 PRO A O 1
ATOM 1637 N N . PHE A 1 199 ? -7.826 -6.603 16.735 1.00 66.69 199 PHE A N 1
ATOM 1638 C CA . PHE A 1 199 ? -8.179 -7.086 15.403 1.00 66.69 199 PHE A CA 1
ATOM 1639 C C . PHE A 1 199 ? -9.664 -7.458 15.351 1.00 66.69 199 PHE A C 1
ATOM 1641 O O . PHE A 1 199 ? -10.053 -8.583 15.658 1.00 66.69 199 PHE A O 1
ATOM 1648 N N . ASP A 1 200 ? -10.493 -6.501 14.939 1.00 82.75 200 ASP A N 1
ATOM 1649 C CA . ASP A 1 200 ? -11.842 -6.773 14.451 1.00 82.75 200 ASP A CA 1
ATOM 1650 C C . ASP A 1 200 ? -11.780 -7.244 12.988 1.00 82.75 200 ASP A C 1
ATOM 1652 O O . ASP A 1 200 ? -10.922 -6.820 12.205 1.00 82.75 200 ASP A O 1
ATOM 1656 N N . LEU A 1 201 ? -12.724 -8.099 12.599 1.00 82.25 201 LEU A N 1
ATOM 1657 C CA . LEU A 1 201 ? -12.874 -8.596 11.236 1.00 82.25 201 LEU A CA 1
ATOM 1658 C C . LEU A 1 201 ? -12.979 -7.441 10.232 1.00 82.25 201 LEU A C 1
ATOM 1660 O O . LEU A 1 201 ? -12.426 -7.524 9.138 1.00 82.25 201 LEU A O 1
ATOM 1664 N N . GLY A 1 202 ? -13.642 -6.343 10.611 1.00 82.50 202 GLY A N 1
ATOM 1665 C CA . GLY A 1 202 ? -13.748 -5.163 9.759 1.00 82.50 202 GLY A CA 1
ATOM 1666 C C . GLY A 1 202 ? -12.428 -4.435 9.543 1.00 82.50 202 GLY A C 1
ATOM 1667 O O . GLY A 1 202 ? -12.194 -3.935 8.445 1.00 82.50 202 GLY A O 1
ATOM 1668 N N . VAL A 1 203 ? -11.554 -4.398 10.552 1.00 83.69 203 VAL A N 1
ATOM 1669 C CA . VAL A 1 203 ? -10.201 -3.852 10.401 1.00 83.69 203 VAL A CA 1
ATOM 1670 C C . VAL A 1 203 ? -9.392 -4.775 9.499 1.00 83.69 203 VAL A C 1
ATOM 1672 O O . VAL A 1 203 ? -8.847 -4.295 8.512 1.00 83.69 203 VAL A O 1
ATOM 1675 N N . ALA A 1 204 ? -9.401 -6.088 9.750 1.00 83.19 204 ALA A N 1
ATOM 1676 C CA . ALA A 1 204 ? -8.668 -7.081 8.959 1.00 83.19 204 ALA A CA 1
ATOM 1677 C C . ALA A 1 204 ? -9.117 -7.170 7.485 1.00 83.19 204 ALA A C 1
ATOM 1679 O O . ALA A 1 204 ? -8.317 -7.476 6.610 1.00 83.19 204 ALA A O 1
ATOM 1680 N N . ALA A 1 205 ? -10.382 -6.891 7.174 1.00 86.38 205 ALA A N 1
ATOM 1681 C CA . ALA A 1 205 ? -10.870 -6.930 5.795 1.00 86.38 205 ALA A CA 1
ATOM 1682 C C . ALA A 1 205 ? -10.522 -5.671 4.979 1.00 86.38 205 ALA A C 1
ATOM 1684 O O . ALA A 1 205 ? -10.570 -5.709 3.747 1.00 86.38 205 ALA A O 1
ATOM 1685 N N . GLU A 1 206 ? -10.200 -4.545 5.629 1.00 88.50 206 GLU A N 1
ATOM 1686 C CA . GLU A 1 206 ? -10.032 -3.273 4.917 1.00 88.50 206 GLU A CA 1
ATOM 1687 C C . GLU A 1 206 ? -8.729 -3.213 4.104 1.00 88.50 206 GLU A C 1
ATOM 1689 O O . GLU A 1 206 ? -8.759 -2.679 2.998 1.00 88.50 206 GLU A O 1
ATOM 1694 N N . GLY A 1 207 ? -7.629 -3.803 4.588 1.00 86.25 207 GLY A N 1
ATOM 1695 C CA . GLY A 1 207 ? -6.351 -3.884 3.864 1.00 86.25 207 GLY A CA 1
ATOM 1696 C C . GLY A 1 207 ? -6.506 -4.530 2.482 1.00 86.25 207 GLY A C 1
ATOM 1697 O O . GLY A 1 207 ? -6.394 -3.813 1.478 1.00 86.25 207 GLY A O 1
ATOM 1698 N N . PRO A 1 208 ? -6.927 -5.813 2.397 1.00 87.31 208 PRO A N 1
ATOM 1699 C CA . PRO A 1 208 ? -7.171 -6.501 1.125 1.00 87.31 208 PRO A CA 1
ATOM 1700 C C . PRO A 1 208 ? -8.129 -5.737 0.202 1.00 87.31 208 PRO A C 1
ATOM 1702 O O . PRO A 1 208 ? -7.875 -5.574 -0.989 1.00 87.31 208 PRO A O 1
ATOM 1705 N N . LYS A 1 209 ? -9.210 -5.171 0.754 1.00 88.94 209 LYS A N 1
ATOM 1706 C CA . LYS A 1 209 ? -10.171 -4.362 -0.010 1.00 88.94 209 LYS A CA 1
ATOM 1707 C C . LYS A 1 209 ? -9.521 -3.121 -0.630 1.00 88.94 209 LYS A C 1
ATOM 1709 O O . LYS A 1 209 ? -9.838 -2.770 -1.769 1.00 88.94 209 LYS A O 1
ATOM 1714 N N . THR A 1 210 ? -8.656 -2.421 0.104 1.00 90.31 210 THR A N 1
ATOM 1715 C CA . THR A 1 210 ? -7.949 -1.247 -0.423 1.00 90.31 210 THR A CA 1
ATOM 1716 C C . THR A 1 210 ? -6.885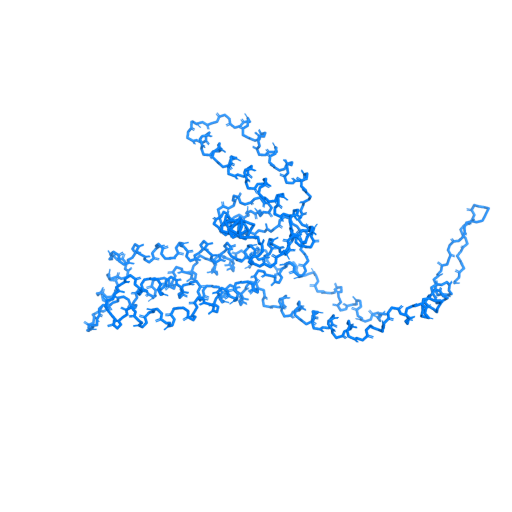 -1.610 -1.449 1.00 90.31 210 THR A C 1
ATOM 1718 O O . THR A 1 210 ? -6.784 -0.903 -2.456 1.00 90.31 210 THR A O 1
ATOM 1721 N N . SER A 1 211 ? -6.172 -2.719 -1.254 1.00 90.00 211 SER A N 1
ATOM 1722 C CA . SER A 1 211 ? -5.213 -3.249 -2.225 1.00 90.00 211 SER A CA 1
ATOM 1723 C C . SER A 1 211 ? -5.887 -3.678 -3.519 1.00 90.00 211 SER A C 1
ATOM 1725 O O . SER A 1 211 ? -5.409 -3.331 -4.592 1.00 90.00 211 SER A O 1
ATOM 1727 N N . CYS A 1 212 ? -7.067 -4.302 -3.446 1.00 90.62 212 CYS A N 1
ATOM 1728 C CA . CYS A 1 212 ? 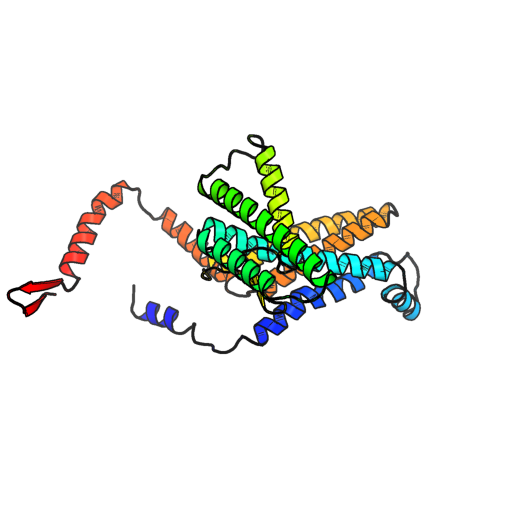-7.851 -4.651 -4.629 1.00 90.62 212 CYS A CA 1
ATOM 1729 C C . CYS A 1 212 ? -8.194 -3.415 -5.475 1.00 90.62 212 CYS A C 1
ATOM 1731 O O . CYS A 1 212 ? -8.040 -3.426 -6.695 1.00 90.62 212 CYS A O 1
ATOM 1733 N N . LYS A 1 213 ? -8.616 -2.317 -4.828 1.00 92.75 213 LYS A N 1
ATOM 1734 C CA . LYS A 1 213 ? -8.911 -1.050 -5.519 1.00 92.75 213 LYS A CA 1
ATOM 1735 C C . LYS A 1 213 ? -7.674 -0.454 -6.181 1.00 92.75 213 LYS A C 1
ATOM 1737 O O . LYS A 1 213 ? -7.766 -0.002 -7.318 1.00 92.75 213 LYS A O 1
ATOM 1742 N N . LEU A 1 214 ? -6.541 -0.449 -5.474 1.00 93.19 214 LEU A N 1
ATOM 1743 C CA . LEU A 1 214 ? -5.264 -0.007 -6.036 1.00 93.19 214 LEU A CA 1
ATOM 1744 C C . LEU A 1 214 ? -4.889 -0.863 -7.247 1.00 93.19 214 LEU A C 1
ATOM 1746 O O . LEU A 1 214 ? -4.535 -0.321 -8.289 1.00 93.19 214 LEU A O 1
ATOM 1750 N N . GLY A 1 215 ? -5.046 -2.179 -7.108 1.00 93.12 215 GLY A N 1
ATOM 1751 C CA . GLY A 1 215 ? -4.787 -3.160 -8.145 1.00 93.12 215 GLY A CA 1
ATOM 1752 C C . GLY A 1 215 ? -5.584 -2.873 -9.417 1.00 93.12 215 GLY A C 1
ATOM 1753 O O . GLY A 1 215 ? -5.027 -2.686 -10.494 1.00 93.12 215 GLY A O 1
ATOM 1754 N N . PHE A 1 216 ? -6.901 -2.736 -9.272 1.00 95.44 216 PHE A N 1
ATOM 1755 C CA . PHE A 1 216 ? -7.804 -2.466 -10.387 1.00 95.44 216 PHE A CA 1
ATOM 1756 C C . PHE A 1 216 ? -7.491 -1.144 -11.105 1.00 95.44 216 PHE A C 1
ATOM 1758 O O . PHE A 1 216 ? -7.368 -1.118 -12.328 1.00 95.44 216 PHE A O 1
ATOM 1765 N N . ILE A 1 217 ? -7.310 -0.052 -10.351 1.00 95.56 217 ILE A N 1
ATOM 1766 C CA . ILE A 1 217 ? -6.982 1.263 -10.925 1.00 95.56 217 ILE A CA 1
ATOM 1767 C C . ILE A 1 217 ? -5.618 1.217 -11.627 1.00 95.56 217 ILE A C 1
ATOM 1769 O O . ILE A 1 217 ? -5.489 1.706 -12.748 1.00 95.56 217 ILE A O 1
ATOM 1773 N N . GLY A 1 218 ? -4.612 0.606 -10.993 1.00 95.31 218 GLY A N 1
ATOM 1774 C CA . GLY A 1 218 ? -3.269 0.468 -11.554 1.00 95.31 218 GLY A CA 1
ATOM 1775 C C . GLY A 1 218 ? -3.265 -0.302 -12.873 1.00 95.31 218 GLY A C 1
ATOM 1776 O O . GLY A 1 218 ? -2.662 0.152 -13.841 1.00 95.31 218 GLY A O 1
ATOM 1777 N N . LEU A 1 219 ? -4.001 -1.414 -12.958 1.00 95.56 219 LEU A N 1
ATOM 1778 C CA . LEU A 1 219 ? -4.099 -2.188 -14.197 1.00 95.56 219 LEU A CA 1
ATOM 1779 C C . LEU A 1 219 ? -4.776 -1.416 -15.330 1.00 95.56 219 LEU A C 1
ATOM 1781 O O . LEU A 1 219 ? -4.275 -1.443 -16.451 1.00 95.56 219 LEU A O 1
ATOM 1785 N N . ILE A 1 220 ? -5.868 -0.695 -15.056 1.00 97.56 220 ILE A N 1
ATOM 1786 C CA . ILE A 1 220 ? -6.529 0.136 -16.076 1.00 97.56 220 ILE A CA 1
ATOM 1787 C C . ILE A 1 220 ? -5.558 1.186 -16.617 1.00 97.56 220 ILE A C 1
ATOM 1789 O O . ILE A 1 220 ? -5.408 1.329 -17.830 1.00 97.56 220 ILE A O 1
ATOM 1793 N N . LEU A 1 221 ? -4.858 1.894 -15.727 1.00 96.81 221 LEU A N 1
ATOM 1794 C CA . LEU A 1 221 ? -3.879 2.899 -16.133 1.00 96.81 221 LEU A CA 1
ATOM 1795 C C . LEU A 1 221 ? -2.726 2.279 -16.928 1.00 96.81 221 LEU A C 1
ATOM 1797 O O . LEU A 1 221 ? -2.295 2.862 -17.918 1.00 96.81 221 LEU A O 1
ATOM 1801 N N . ALA A 1 222 ? -2.256 1.090 -16.552 1.00 95.62 222 ALA A N 1
ATOM 1802 C CA . ALA A 1 222 ? -1.214 0.381 -17.287 1.00 95.62 222 ALA A CA 1
ATOM 1803 C C . ALA A 1 222 ? -1.647 -0.008 -18.708 1.00 95.62 222 ALA A C 1
ATOM 1805 O O . ALA A 1 222 ? -0.892 0.216 -19.655 1.00 95.62 222 ALA A O 1
ATOM 1806 N N . ILE A 1 223 ? -2.867 -0.540 -18.857 1.00 96.44 223 ILE A N 1
ATOM 1807 C CA . ILE A 1 223 ? -3.455 -0.922 -20.151 1.00 96.44 223 ILE A CA 1
ATOM 1808 C C . ILE A 1 223 ? -3.557 0.285 -21.089 1.00 96.44 223 ILE A C 1
ATOM 1810 O O . ILE A 1 223 ? -3.425 0.121 -22.295 1.00 96.44 223 ILE A O 1
ATOM 1814 N N . ILE A 1 224 ? -3.750 1.493 -20.557 1.00 97.00 224 ILE A N 1
ATOM 1815 C CA . ILE A 1 224 ? -3.821 2.721 -21.359 1.00 97.00 224 ILE A CA 1
ATOM 1816 C C . ILE A 1 224 ? -2.418 3.279 -21.646 1.00 97.00 224 ILE A C 1
ATOM 1818 O O . ILE A 1 224 ? -2.079 3.573 -22.792 1.00 97.00 224 ILE A O 1
ATOM 1822 N N . LEU A 1 225 ? -1.584 3.430 -20.613 1.00 96.44 225 LEU A N 1
ATOM 1823 C CA . LEU A 1 225 ? -0.302 4.133 -20.709 1.00 96.44 225 LEU A CA 1
ATOM 1824 C C . LEU A 1 225 ? 0.753 3.348 -21.489 1.00 96.44 225 LEU A C 1
ATOM 1826 O O . LEU A 1 225 ? 1.505 3.954 -22.249 1.00 96.44 225 LEU A O 1
ATOM 1830 N N . ILE A 1 226 ? 0.830 2.020 -21.335 1.00 94.19 226 ILE A N 1
ATOM 1831 C CA . ILE A 1 226 ? 1.861 1.231 -22.028 1.00 94.19 226 ILE A CA 1
ATOM 1832 C C . ILE A 1 226 ? 1.671 1.307 -23.554 1.00 94.19 226 ILE A C 1
ATOM 1834 O O . ILE A 1 226 ? 2.625 1.709 -24.226 1.00 94.19 226 ILE A O 1
ATOM 1838 N N . PRO A 1 227 ? 0.484 1.014 -24.129 1.00 93.69 227 PRO A N 1
ATOM 1839 C CA . PRO A 1 227 ? 0.271 1.156 -25.568 1.00 93.69 227 PRO A CA 1
ATOM 1840 C C . PRO A 1 227 ? 0.473 2.591 -26.053 1.00 93.69 227 PRO A C 1
ATOM 1842 O O . PRO A 1 227 ? 1.161 2.799 -27.048 1.00 93.69 227 PRO A O 1
ATOM 1845 N N . LEU A 1 228 ? -0.043 3.588 -25.323 1.00 94.94 228 LEU A N 1
ATOM 1846 C CA . LEU A 1 228 ? 0.103 4.997 -25.694 1.00 94.94 228 LEU A CA 1
ATOM 1847 C C . LEU A 1 228 ? 1.574 5.436 -25.745 1.00 94.94 228 LEU A C 1
ATOM 1849 O O . LEU A 1 228 ? 1.985 6.140 -26.667 1.00 94.94 228 LEU A O 1
ATOM 1853 N N . GLY A 1 229 ? 2.379 5.005 -24.772 1.00 93.06 229 GLY A N 1
ATOM 1854 C CA . GLY A 1 229 ? 3.812 5.282 -24.743 1.00 93.06 229 GLY A CA 1
ATOM 1855 C C . GLY A 1 229 ? 4.573 4.577 -25.866 1.00 93.06 229 GLY A C 1
ATOM 1856 O O . GLY A 1 229 ? 5.521 5.143 -26.403 1.00 93.06 229 GLY A O 1
ATOM 1857 N N . ARG A 1 230 ? 4.146 3.369 -26.256 1.00 90.94 230 ARG A N 1
ATOM 1858 C CA . ARG A 1 230 ? 4.748 2.623 -27.371 1.00 90.94 230 ARG A CA 1
ATOM 1859 C C . ARG A 1 230 ? 4.422 3.240 -28.727 1.00 90.94 230 ARG A C 1
ATOM 1861 O O . ARG A 1 230 ? 5.337 3.393 -29.526 1.00 90.94 230 ARG A O 1
ATOM 1868 N N . ILE A 1 231 ? 3.166 3.623 -28.965 1.00 91.38 231 ILE A N 1
ATOM 1869 C CA . ILE A 1 231 ? 2.725 4.235 -30.231 1.00 91.38 231 ILE A CA 1
ATOM 1870 C C . ILE A 1 231 ? 3.449 5.563 -30.473 1.00 91.38 231 ILE A C 1
ATOM 1872 O O . ILE A 1 231 ? 3.937 5.805 -31.569 1.00 91.38 231 ILE A O 1
ATOM 1876 N N . ASN A 1 232 ? 3.577 6.397 -29.437 1.00 89.06 232 ASN A N 1
ATOM 1877 C CA . ASN A 1 232 ? 4.229 7.706 -29.547 1.00 89.06 232 ASN A CA 1
ATOM 1878 C C . ASN A 1 232 ? 5.753 7.659 -29.355 1.00 89.06 232 ASN A C 1
ATOM 1880 O O . ASN A 1 232 ? 6.385 8.710 -29.317 1.00 89.06 232 ASN A O 1
ATOM 1884 N N . LEU A 1 233 ? 6.343 6.467 -29.186 1.00 87.06 233 LEU A N 1
ATOM 1885 C CA . LEU A 1 233 ? 7.774 6.281 -28.914 1.00 87.06 233 LEU A CA 1
ATOM 1886 C C . LEU A 1 233 ? 8.280 7.131 -27.730 1.00 87.06 233 LEU A C 1
ATOM 1888 O O . LEU A 1 233 ? 9.379 7.674 -27.774 1.00 87.06 233 LEU A O 1
ATOM 1892 N N . LEU A 1 234 ? 7.484 7.240 -26.659 1.00 92.00 234 LEU A N 1
ATOM 1893 C CA . LEU A 1 234 ? 7.812 7.988 -25.441 1.00 92.00 234 LEU A CA 1
ATOM 1894 C C . LEU A 1 234 ? 8.166 7.014 -24.301 1.00 92.00 234 LEU A C 1
ATOM 1896 O O . LEU A 1 234 ? 7.268 6.557 -23.580 1.00 92.00 234 LEU A O 1
ATOM 1900 N N . PRO A 1 235 ? 9.463 6.712 -24.063 1.00 88.69 235 PRO A N 1
ATOM 1901 C CA . PRO A 1 235 ? 9.884 5.701 -23.087 1.00 88.69 235 PRO A CA 1
ATOM 1902 C C . PRO A 1 235 ? 9.431 6.022 -21.662 1.00 88.69 235 PRO A C 1
ATOM 1904 O O . PRO A 1 235 ? 9.163 5.123 -20.867 1.00 88.69 235 PRO A O 1
ATOM 1907 N N . LEU A 1 236 ? 9.309 7.313 -21.339 1.00 91.38 236 LEU A N 1
ATOM 1908 C CA . LEU A 1 236 ? 8.852 7.770 -20.033 1.00 91.38 236 LEU A CA 1
ATOM 1909 C C . LEU A 1 236 ? 7.413 7.317 -19.742 1.00 91.38 236 LEU A C 1
ATOM 1911 O O . LEU A 1 236 ? 7.144 6.814 -18.653 1.00 91.38 236 LEU A O 1
ATOM 1915 N N . ILE A 1 237 ? 6.508 7.427 -20.721 1.00 94.06 237 ILE A N 1
ATOM 1916 C CA . ILE A 1 237 ? 5.108 7.001 -20.574 1.00 94.06 237 ILE A CA 1
ATOM 1917 C C . ILE A 1 237 ? 5.036 5.482 -20.394 1.00 94.06 237 ILE A C 1
ATOM 1919 O O . ILE A 1 237 ? 4.304 5.002 -19.529 1.00 94.06 237 ILE A O 1
ATOM 1923 N N . VAL A 1 238 ? 5.851 4.725 -21.137 1.00 92.19 238 VAL A N 1
ATOM 1924 C CA . VAL A 1 238 ? 5.951 3.266 -20.969 1.00 92.19 238 VAL A CA 1
ATOM 1925 C C . VAL A 1 238 ? 6.425 2.914 -19.559 1.00 92.19 238 VAL A C 1
ATOM 1927 O O . VAL A 1 238 ? 5.849 2.035 -18.924 1.00 92.19 238 VAL A O 1
ATOM 1930 N N . ASN A 1 239 ? 7.427 3.617 -19.027 1.00 92.25 239 ASN A N 1
ATOM 1931 C CA . ASN A 1 239 ? 7.928 3.378 -17.671 1.00 92.25 239 ASN A CA 1
ATOM 1932 C C . ASN A 1 239 ? 6.896 3.721 -16.586 1.00 92.25 239 ASN A C 1
ATOM 1934 O O . ASN A 1 239 ? 6.762 2.962 -15.625 1.00 92.25 239 ASN A O 1
ATOM 1938 N N . PHE A 1 240 ? 6.113 4.791 -16.751 1.00 93.69 240 PHE A N 1
ATOM 1939 C CA . PHE A 1 240 ? 4.971 5.054 -15.870 1.00 93.69 240 PHE A CA 1
ATOM 1940 C C . PHE A 1 240 ? 3.911 3.956 -15.972 1.00 93.69 240 PHE A C 1
ATOM 1942 O O . PHE A 1 240 ? 3.441 3.461 -14.949 1.00 93.69 240 PHE A O 1
ATOM 1949 N N . GLY A 1 241 ? 3.584 3.513 -17.187 1.00 94.50 241 GLY A N 1
ATOM 1950 C CA . GLY A 1 241 ? 2.689 2.381 -17.406 1.00 94.50 241 GLY A CA 1
ATOM 1951 C C . GLY A 1 241 ? 3.177 1.106 -16.711 1.00 94.50 241 GLY A C 1
ATOM 1952 O O . GLY A 1 241 ? 2.391 0.426 -16.058 1.00 94.50 241 GLY A O 1
ATOM 1953 N N . ARG A 1 242 ? 4.485 0.823 -16.751 1.00 93.50 242 ARG A N 1
ATOM 1954 C CA . ARG A 1 242 ? 5.113 -0.298 -16.029 1.00 93.50 242 ARG A CA 1
ATOM 1955 C C . ARG A 1 242 ? 5.009 -0.160 -14.512 1.00 93.50 242 ARG A C 1
ATOM 1957 O O . ARG A 1 242 ? 4.754 -1.157 -13.843 1.00 93.50 242 ARG A O 1
ATOM 1964 N N . LEU A 1 243 ? 5.176 1.048 -13.969 1.00 93.31 243 LEU A N 1
ATOM 1965 C CA . LEU A 1 243 ? 4.965 1.303 -12.542 1.00 93.31 243 LEU A CA 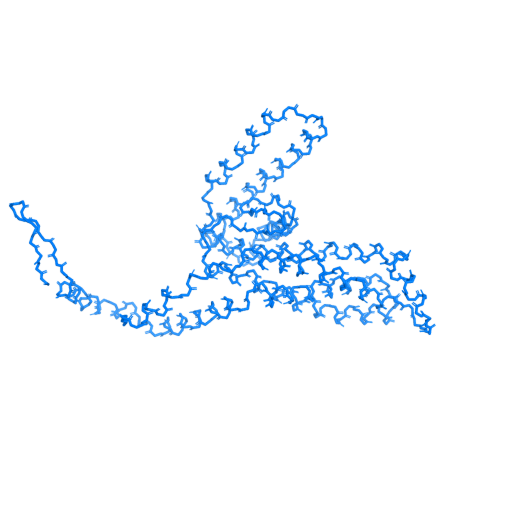1
ATOM 1966 C C . LEU A 1 243 ? 3.522 0.986 -12.136 1.00 93.31 243 LEU A C 1
ATOM 1968 O O . LEU A 1 243 ? 3.308 0.254 -11.171 1.00 93.31 243 LEU A O 1
ATOM 1972 N N . PHE A 1 244 ? 2.539 1.480 -12.893 1.00 95.31 244 PHE A N 1
ATOM 1973 C CA . PHE A 1 244 ? 1.126 1.186 -12.644 1.00 95.31 244 PHE A CA 1
ATOM 1974 C C . PHE A 1 244 ? 0.783 -0.290 -12.835 1.00 95.31 244 PHE A C 1
ATOM 1976 O O . PHE A 1 244 ? -0.028 -0.816 -12.078 1.00 95.31 244 PHE A O 1
ATOM 1983 N N . LEU A 1 245 ? 1.436 -0.977 -13.773 1.00 93.44 245 LEU A N 1
ATOM 1984 C CA . LEU A 1 245 ? 1.285 -2.418 -13.956 1.00 93.44 245 LEU A CA 1
ATOM 1985 C C . LEU A 1 245 ? 1.810 -3.180 -12.734 1.00 93.44 245 LEU A C 1
ATOM 1987 O O . LEU A 1 245 ? 1.124 -4.061 -12.222 1.00 93.44 245 LEU A O 1
ATOM 1991 N N . GLY A 1 246 ? 2.983 -2.793 -12.222 1.00 90.62 246 GLY A N 1
ATOM 1992 C CA . GLY A 1 246 ? 3.545 -3.322 -10.980 1.00 90.62 246 GLY A CA 1
ATOM 1993 C C . GLY A 1 246 ? 2.609 -3.106 -9.791 1.00 90.62 246 GLY A C 1
ATOM 1994 O O . GLY A 1 246 ? 2.254 -4.063 -9.111 1.00 90.62 246 GLY A O 1
ATOM 1995 N N . LEU A 1 247 ? 2.128 -1.875 -9.583 1.00 91.81 247 LEU A N 1
ATOM 1996 C CA . LEU A 1 247 ? 1.131 -1.561 -8.547 1.00 91.81 247 LEU A CA 1
ATOM 1997 C C . LEU A 1 247 ? -0.157 -2.374 -8.717 1.00 91.81 247 LEU A C 1
ATOM 1999 O O . LEU A 1 247 ? -0.707 -2.881 -7.740 1.00 91.81 247 LEU A O 1
ATOM 2003 N N . GLY A 1 248 ? -0.612 -2.506 -9.963 1.00 92.50 248 GLY A N 1
ATOM 2004 C CA . GLY A 1 248 ? -1.824 -3.203 -10.356 1.00 92.50 248 GLY A CA 1
ATOM 2005 C C . GLY A 1 248 ? -1.793 -4.677 -9.966 1.00 92.50 248 GLY A C 1
ATOM 2006 O O . GLY A 1 248 ? -2.631 -5.162 -9.204 1.00 92.50 248 GLY A O 1
ATOM 2007 N N . VAL A 1 249 ? -0.775 -5.385 -10.450 1.00 90.56 249 VAL A N 1
ATOM 2008 C CA . VAL A 1 249 ? -0.613 -6.817 -10.195 1.00 90.56 249 VAL A CA 1
ATOM 2009 C C . VAL A 1 249 ? -0.318 -7.080 -8.722 1.00 90.56 249 VAL A C 1
ATOM 2011 O O . VAL A 1 249 ? -0.971 -7.930 -8.124 1.00 90.56 249 VAL A O 1
ATOM 2014 N N . VAL A 1 250 ? 0.600 -6.329 -8.105 1.00 89.31 250 VAL A N 1
ATOM 2015 C CA . VAL A 1 250 ? 0.947 -6.514 -6.687 1.00 89.31 250 VAL A CA 1
ATOM 2016 C C . VAL A 1 250 ? -0.261 -6.252 -5.796 1.00 89.31 250 VAL A C 1
ATOM 2018 O O . VAL A 1 250 ? -0.540 -7.059 -4.921 1.00 89.31 250 VAL A O 1
ATOM 2021 N N . GLY A 1 251 ? -1.022 -5.179 -6.036 1.00 88.94 251 GLY A N 1
ATOM 2022 C CA . GLY A 1 251 ? -2.225 -4.872 -5.260 1.00 88.94 251 GLY A CA 1
ATOM 2023 C C . GLY A 1 251 ? -3.322 -5.933 -5.401 1.00 88.94 251 GLY A C 1
ATOM 2024 O O . GLY A 1 251 ? -4.011 -6.245 -4.428 1.00 88.94 251 GLY A O 1
ATOM 2025 N N . MET A 1 252 ? -3.478 -6.530 -6.590 1.00 89.69 252 MET A N 1
ATOM 2026 C CA . MET A 1 252 ? -4.404 -7.651 -6.772 1.00 89.69 252 MET A CA 1
ATOM 2027 C C . MET A 1 252 ? -3.921 -8.911 -6.058 1.00 89.69 252 MET A C 1
ATOM 2029 O O . MET A 1 252 ? -4.707 -9.512 -5.330 1.00 89.69 252 MET A O 1
ATOM 2033 N N . LEU A 1 253 ? -2.657 -9.300 -6.234 1.00 87.25 253 LEU A N 1
ATOM 2034 C CA . LEU A 1 253 ? -2.097 -10.500 -5.606 1.00 87.25 253 LEU A CA 1
ATOM 2035 C C . LEU A 1 253 ? -2.123 -10.394 -4.084 1.00 87.25 253 LEU A C 1
ATOM 2037 O O . LEU A 1 253 ? -2.615 -11.302 -3.426 1.00 87.25 253 LEU A O 1
ATOM 2041 N N . ASP A 1 254 ? -1.720 -9.250 -3.542 1.00 83.94 254 ASP A N 1
ATOM 2042 C CA . ASP A 1 254 ? -1.837 -8.938 -2.122 1.00 83.94 254 ASP A CA 1
ATOM 2043 C C . ASP A 1 254 ? -3.288 -9.092 -1.632 1.00 83.94 254 ASP A C 1
ATOM 2045 O O . ASP A 1 254 ? -3.567 -9.803 -0.669 1.00 83.94 254 ASP A O 1
ATOM 2049 N N . SER A 1 255 ? -4.264 -8.543 -2.363 1.00 85.31 255 SER A N 1
ATOM 2050 C CA . SER A 1 255 ? -5.677 -8.738 -2.027 1.00 85.31 255 SER A CA 1
ATOM 2051 C C . SER A 1 255 ? -6.141 -10.200 -2.092 1.00 85.31 255 SER A C 1
ATOM 2053 O O . SER A 1 255 ? -7.079 -10.555 -1.371 1.00 85.31 255 SER A O 1
ATOM 2055 N N . PHE A 1 256 ? -5.577 -11.018 -2.980 1.00 82.62 256 PHE A N 1
ATOM 2056 C CA . PHE A 1 256 ? -5.939 -12.428 -3.117 1.00 82.62 256 PHE A CA 1
ATOM 2057 C C . PHE A 1 256 ? -5.284 -13.300 -2.040 1.00 82.62 256 PHE A C 1
ATOM 2059 O O . PHE A 1 256 ? -5.921 -14.238 -1.554 1.00 82.62 256 PHE A O 1
ATOM 2066 N N . PHE A 1 257 ? -4.045 -12.993 -1.653 1.00 78.38 257 PHE A N 1
ATOM 2067 C CA . PHE A 1 257 ? -3.244 -13.831 -0.765 1.00 78.38 257 PHE A CA 1
ATOM 2068 C C . PHE A 1 257 ? -3.296 -13.431 0.709 1.00 78.38 257 PHE A C 1
ATOM 2070 O O . PHE A 1 257 ? -3.223 -14.325 1.560 1.00 78.38 257 PHE A O 1
ATOM 2077 N N . ALA A 1 258 ? -3.478 -12.145 1.026 1.00 68.62 258 ALA A N 1
ATOM 2078 C CA . ALA A 1 258 ? -3.442 -11.654 2.402 1.00 68.62 258 ALA A CA 1
ATOM 2079 C C . ALA A 1 258 ? -4.513 -12.303 3.294 1.00 68.62 258 ALA A C 1
ATOM 2081 O O . ALA A 1 258 ? -4.256 -12.551 4.471 1.00 68.62 258 ALA A O 1
ATOM 2082 N N . ASP A 1 259 ? -5.703 -12.621 2.760 1.00 66.00 259 ASP A N 1
ATOM 2083 C CA . ASP A 1 259 ? -6.723 -13.326 3.548 1.00 66.00 259 ASP A CA 1
ATOM 2084 C C . ASP A 1 259 ? -7.842 -13.970 2.693 1.00 66.00 259 ASP A C 1
ATOM 2086 O O . ASP A 1 259 ? -8.950 -13.418 2.582 1.00 66.00 259 ASP A O 1
ATOM 2090 N N . PRO A 1 260 ? -7.604 -15.150 2.078 1.00 62.12 260 PRO A N 1
ATOM 2091 C CA . PRO A 1 260 ? -8.616 -15.884 1.318 1.00 62.12 260 PRO A CA 1
ATOM 2092 C C . PRO A 1 260 ? -9.675 -16.472 2.268 1.00 62.12 260 PRO A C 1
ATOM 2094 O O . PRO A 1 260 ? -9.694 -17.659 2.579 1.00 62.12 260 PRO A O 1
ATOM 2097 N N . GLY A 1 261 ? -10.558 -15.620 2.785 1.00 68.62 261 GLY A N 1
ATOM 2098 C CA . GLY A 1 261 ? -11.625 -16.022 3.696 1.00 68.62 261 GLY A CA 1
ATOM 2099 C C . GLY A 1 261 ? -12.206 -14.868 4.498 1.00 68.62 261 GLY A C 1
ATOM 2100 O O . GLY A 1 261 ? -13.417 -14.660 4.446 1.00 68.62 261 GLY A O 1
ATOM 2101 N N . LYS A 1 262 ? -11.371 -14.075 5.184 1.00 72.81 262 LYS A N 1
ATOM 2102 C CA . LYS A 1 262 ? -11.874 -13.022 6.086 1.00 72.81 262 LYS A CA 1
ATOM 2103 C C . LYS A 1 262 ? -12.582 -11.892 5.358 1.00 72.81 262 LYS A C 1
ATOM 2105 O O . LYS A 1 262 ? -13.593 -11.402 5.851 1.00 72.81 262 LYS A O 1
ATOM 2110 N N . TRP A 1 263 ? -12.121 -11.504 4.167 1.00 75.62 263 TRP A N 1
ATOM 2111 C CA . TRP A 1 263 ? -12.851 -10.508 3.379 1.00 75.62 263 TRP A CA 1
ATOM 2112 C C . TRP A 1 263 ? -14.210 -11.045 2.910 1.00 75.62 263 TRP A C 1
ATOM 2114 O O . TRP A 1 263 ? -15.215 -10.337 2.987 1.00 75.62 263 TRP A O 1
ATOM 2124 N N . LYS A 1 264 ? -14.273 -12.306 2.469 1.00 79.75 264 LYS A N 1
ATOM 2125 C CA . LYS A 1 264 ? -15.547 -12.937 2.102 1.00 79.75 264 LYS A CA 1
ATOM 2126 C C . LYS A 1 264 ? -16.489 -12.974 3.307 1.00 79.75 264 LYS A C 1
ATOM 2128 O O . LYS A 1 264 ? -17.609 -12.493 3.206 1.00 79.75 264 LYS A O 1
ATOM 2133 N N . GLU A 1 265 ? -15.992 -13.422 4.457 1.00 83.75 265 GLU A N 1
ATOM 2134 C CA . GLU A 1 265 ? -16.747 -13.456 5.709 1.00 83.75 265 GLU A CA 1
ATOM 2135 C C . GLU A 1 265 ? -17.236 -12.064 6.129 1.00 83.75 265 GLU A C 1
ATOM 2137 O O . GLU A 1 265 ? -18.400 -11.903 6.486 1.00 83.75 265 GLU A O 1
ATOM 2142 N N . TYR A 1 266 ? -16.385 -11.040 6.040 1.00 84.94 266 TYR A N 1
ATOM 2143 C CA . TYR A 1 266 ? -16.771 -9.659 6.323 1.00 84.94 266 TYR A CA 1
ATOM 2144 C C . TYR A 1 266 ? -17.889 -9.182 5.394 1.00 84.94 266 TYR A C 1
ATOM 2146 O O . TYR A 1 266 ? -18.868 -8.605 5.856 1.00 84.94 266 TYR A O 1
ATOM 2154 N N . ARG A 1 267 ? -17.773 -9.459 4.091 1.00 84.56 267 ARG A N 1
ATOM 2155 C CA . ARG A 1 267 ? -18.779 -9.085 3.091 1.00 84.56 267 ARG A CA 1
ATOM 2156 C C . ARG A 1 267 ? -20.105 -9.792 3.341 1.00 84.56 267 ARG A C 1
ATOM 2158 O O . ARG A 1 267 ? -21.154 -9.170 3.212 1.00 84.56 267 ARG A O 1
ATOM 2165 N N . ASP A 1 268 ? -20.060 -11.068 3.699 1.00 88.81 268 ASP A N 1
ATOM 2166 C CA . ASP A 1 268 ? -21.252 -11.853 4.004 1.00 88.81 268 ASP A CA 1
ATOM 2167 C C . ASP A 1 268 ? -21.926 -11.331 5.284 1.00 88.81 268 ASP A C 1
ATOM 2169 O O . ASP A 1 268 ? -23.146 -11.170 5.312 1.00 88.81 268 ASP A O 1
ATOM 2173 N N . ARG A 1 269 ? -21.143 -10.951 6.306 1.00 87.38 269 ARG A N 1
ATOM 2174 C CA . ARG A 1 269 ? -21.660 -10.292 7.516 1.00 87.38 269 ARG A CA 1
ATOM 2175 C C . ARG A 1 269 ? -22.227 -8.901 7.243 1.00 87.38 269 ARG A C 1
ATOM 2177 O O . ARG A 1 269 ? -23.268 -8.582 7.800 1.00 87.38 269 ARG A O 1
ATOM 2184 N N . GLU A 1 270 ? -21.594 -8.086 6.397 1.00 86.25 270 GLU A N 1
ATOM 2185 C CA . GLU A 1 270 ? -22.140 -6.780 5.994 1.00 86.25 270 GLU A CA 1
ATOM 2186 C C . GLU A 1 270 ? -23.454 -6.945 5.229 1.00 86.25 270 GLU A C 1
ATOM 2188 O O . GLU A 1 270 ? -24.416 -6.243 5.520 1.00 86.25 270 GLU A O 1
ATOM 2193 N N . LYS A 1 271 ? -23.528 -7.895 4.289 1.00 88.81 271 LYS A N 1
ATOM 2194 C CA . LYS A 1 271 ? -24.768 -8.196 3.560 1.00 88.81 271 LYS A CA 1
ATOM 2195 C C . LYS A 1 271 ? -25.885 -8.616 4.508 1.00 88.81 271 LYS A C 1
ATOM 2197 O O . LYS A 1 271 ? -26.984 -8.084 4.410 1.00 88.81 271 LYS A O 1
ATOM 2202 N N . LEU A 1 272 ? -25.587 -9.521 5.438 1.00 89.25 272 LEU A N 1
ATOM 2203 C CA . LEU A 1 272 ? -26.546 -9.982 6.436 1.00 89.25 272 LEU A CA 1
ATOM 2204 C C . LEU A 1 272 ? -26.970 -8.837 7.363 1.00 89.25 272 LEU A C 1
ATOM 2206 O O . LEU A 1 272 ? -28.154 -8.673 7.626 1.00 89.25 272 LEU A O 1
ATOM 2210 N N . ALA A 1 273 ? -26.034 -7.996 7.809 1.00 85.88 273 ALA A N 1
ATOM 2211 C CA . ALA A 1 273 ? -26.347 -6.823 8.619 1.00 85.88 273 ALA A CA 1
ATOM 2212 C C . ALA A 1 273 ? -27.220 -5.812 7.860 1.00 85.88 273 ALA A C 1
ATOM 2214 O O . ALA A 1 273 ? -28.135 -5.253 8.451 1.00 85.88 273 ALA A O 1
ATOM 2215 N N . HIS A 1 274 ? -26.982 -5.601 6.562 1.00 85.56 274 HIS A N 1
ATOM 2216 C CA . HIS A 1 274 ? -27.825 -4.750 5.720 1.00 85.56 274 HIS A CA 1
ATOM 2217 C C . HIS A 1 274 ? -29.229 -5.327 5.515 1.00 85.56 274 HIS A C 1
ATOM 2219 O O . HIS A 1 274 ? -30.195 -4.572 5.572 1.00 85.56 274 HIS A O 1
ATOM 2225 N N . GLN A 1 275 ? -29.347 -6.641 5.312 1.00 90.00 275 GLN A N 1
ATOM 2226 C CA . GLN A 1 275 ? -30.639 -7.326 5.223 1.00 90.00 275 GLN A CA 1
ATOM 2227 C C . GLN A 1 275 ? -31.419 -7.178 6.531 1.00 90.00 275 GLN A C 1
ATOM 2229 O O . GLN A 1 275 ? -32.532 -6.662 6.521 1.00 90.00 275 GLN A O 1
ATOM 2234 N N . LEU A 1 276 ? -30.786 -7.501 7.663 1.00 83.75 276 LEU A N 1
ATOM 2235 C CA . LEU A 1 276 ? -31.397 -7.342 8.980 1.00 83.75 276 LEU A CA 1
ATOM 2236 C C . LEU A 1 276 ? -31.753 -5.884 9.274 1.00 83.75 276 LEU A C 1
ATOM 2238 O O . LEU A 1 276 ? -32.821 -5.632 9.807 1.00 83.75 276 LEU A O 1
ATOM 2242 N N . ALA A 1 277 ? -30.906 -4.916 8.912 1.00 80.25 277 ALA A N 1
ATOM 2243 C CA . ALA A 1 277 ? -31.196 -3.496 9.109 1.00 80.25 277 ALA A CA 1
ATOM 2244 C C . ALA A 1 277 ? -32.420 -3.025 8.308 1.00 80.25 277 ALA A C 1
ATOM 2246 O O . ALA A 1 277 ? -33.131 -2.141 8.774 1.00 80.25 277 ALA A O 1
ATOM 2247 N N . GLY A 1 278 ? -32.678 -3.616 7.136 1.00 76.44 278 GLY A N 1
ATOM 2248 C CA . GLY A 1 278 ? -33.912 -3.393 6.379 1.00 76.44 278 GLY A CA 1
ATOM 2249 C C . GLY A 1 278 ? -35.144 -4.052 7.010 1.00 76.44 278 GLY A C 1
ATOM 2250 O O . GLY A 1 278 ? -36.256 -3.572 6.816 1.00 76.44 278 GLY A O 1
ATOM 2251 N N . GLU A 1 279 ? -34.948 -5.118 7.789 1.00 77.00 279 GLU A N 1
ATOM 2252 C CA . GLU A 1 279 ? -35.997 -5.818 8.545 1.00 77.00 279 GLU A CA 1
ATOM 2253 C C . GLU A 1 279 ? -36.261 -5.203 9.931 1.00 77.00 279 GLU A C 1
ATOM 2255 O O . GLU A 1 279 ? -37.294 -5.488 10.544 1.00 77.00 279 GLU A O 1
ATOM 2260 N N . VAL A 1 280 ? -35.359 -4.352 10.443 1.00 68.50 280 VAL A N 1
ATOM 2261 C CA . VAL A 1 280 ? -35.577 -3.624 11.699 1.00 68.50 280 VAL A CA 1
ATOM 2262 C C . VAL A 1 280 ? -36.757 -2.675 11.501 1.00 68.50 280 VAL A C 1
ATOM 2264 O O . VAL A 1 280 ? -36.657 -1.647 10.829 1.00 68.50 280 VAL A O 1
ATOM 2267 N N . LYS A 1 281 ? -37.891 -3.035 12.111 1.00 62.31 281 LYS A N 1
ATOM 2268 C CA . LYS A 1 281 ? -39.089 -2.194 12.172 1.00 62.31 281 LYS A CA 1
ATOM 2269 C C . LYS A 1 281 ? -38.736 -0.811 12.731 1.00 62.31 281 LYS A C 1
ATOM 2271 O O . LYS A 1 281 ? -37.833 -0.670 13.556 1.00 62.31 281 LYS A O 1
ATOM 2276 N N . SER A 1 282 ? -39.471 0.210 12.290 1.00 64.94 282 SER A N 1
ATOM 2277 C CA . SER A 1 282 ? -39.271 1.596 12.722 1.00 64.94 282 SER A CA 1
ATOM 2278 C C . SER A 1 282 ? -39.281 1.725 14.251 1.00 64.94 282 SER A C 1
ATOM 2280 O O . SER A 1 282 ? -39.896 0.926 14.954 1.00 64.94 282 SER A O 1
ATOM 2282 N N . VAL A 1 283 ? -38.610 2.756 14.774 1.00 60.94 283 VAL A N 1
ATOM 2283 C CA . VAL A 1 283 ? -38.393 3.002 16.217 1.00 60.94 283 VAL A CA 1
ATOM 2284 C C . VAL A 1 283 ? -39.680 2.902 17.063 1.00 60.94 283 VAL A C 1
ATOM 2286 O O . VAL A 1 283 ? -39.608 2.523 18.230 1.00 60.94 283 VAL A O 1
ATOM 2289 N N . GLY A 1 284 ? -40.861 3.148 16.480 1.00 62.81 284 GLY A N 1
ATOM 2290 C CA . GLY A 1 284 ? -42.158 2.952 17.143 1.00 62.81 284 GLY A CA 1
ATOM 2291 C C . GLY A 1 284 ? -42.467 1.494 17.515 1.00 62.81 284 GLY A C 1
ATOM 2292 O O . GLY A 1 284 ? -42.981 1.237 18.597 1.00 62.81 284 GLY A O 1
ATOM 2293 N N . ALA A 1 285 ? -42.061 0.523 16.695 1.00 64.06 285 ALA A N 1
ATOM 2294 C CA . ALA A 1 285 ? -42.267 -0.898 16.976 1.00 64.06 285 ALA A CA 1
ATOM 2295 C C . ALA A 1 285 ? -41.434 -1.399 18.168 1.00 64.06 285 ALA A C 1
ATOM 2297 O O . ALA A 1 285 ? -41.847 -2.322 18.868 1.00 64.06 285 ALA A O 1
ATOM 2298 N N . TRP A 1 286 ? -40.285 -0.772 18.451 1.00 70.94 286 TRP A N 1
ATOM 2299 C CA . TRP A 1 286 ? -39.493 -1.108 19.637 1.00 70.94 286 TRP A CA 1
ATOM 2300 C C . TRP A 1 286 ? -40.182 -0.675 20.932 1.00 70.94 286 TRP A C 1
ATOM 2302 O O . TRP A 1 286 ? -40.063 -1.362 21.941 1.00 70.94 286 TRP A O 1
ATOM 2312 N N . ILE A 1 287 ? -40.941 0.424 20.914 1.00 75.94 287 ILE A N 1
ATOM 2313 C CA . ILE A 1 287 ? -41.722 0.869 22.077 1.00 75.94 287 ILE A CA 1
ATOM 2314 C C . ILE A 1 287 ? -42.812 -0.165 22.416 1.00 75.94 287 ILE A C 1
ATOM 2316 O O . ILE A 1 287 ? -43.080 -0.406 23.592 1.00 75.94 287 ILE A O 1
ATOM 2320 N N . GLU A 1 288 ? -43.371 -0.841 21.409 1.00 78.62 288 GLU A N 1
ATOM 2321 C CA . GLU A 1 288 ? -44.364 -1.911 21.582 1.00 78.62 288 GLU A CA 1
ATOM 2322 C C . GLU A 1 288 ? -43.744 -3.278 21.935 1.00 78.62 288 GLU A C 1
ATOM 2324 O O . GLU A 1 288 ? -44.338 -4.066 22.677 1.00 78.62 288 GLU A O 1
ATOM 2329 N N . GLU A 1 289 ? -42.543 -3.584 21.429 1.00 78.69 289 GLU A N 1
ATOM 2330 C CA . GLU A 1 289 ? -41.845 -4.855 21.685 1.00 78.69 289 GLU A CA 1
ATOM 2331 C C . GLU A 1 289 ? -41.013 -4.843 22.981 1.00 78.69 289 GLU A C 1
ATOM 2333 O O . GLU A 1 289 ? -40.880 -5.885 23.632 1.00 78.69 289 GLU A O 1
ATOM 2338 N N . ALA A 1 290 ? -40.506 -3.689 23.426 1.00 83.62 290 ALA A N 1
ATOM 2339 C CA . ALA A 1 290 ? -39.680 -3.572 24.630 1.00 83.62 290 ALA A CA 1
ATOM 2340 C C . ALA A 1 290 ? -40.362 -4.094 25.914 1.00 83.62 290 ALA A C 1
ATOM 2342 O O . ALA A 1 290 ? -39.691 -4.793 26.679 1.00 83.62 290 ALA A O 1
ATOM 2343 N N . PRO A 1 291 ? -41.669 -3.861 26.168 1.00 86.69 291 PRO A N 1
ATOM 2344 C CA . PRO A 1 291 ? -42.371 -4.458 27.304 1.00 86.69 291 PRO A CA 1
ATOM 2345 C C . PRO A 1 291 ? -42.405 -5.991 27.244 1.00 86.69 291 PRO A C 1
ATOM 2347 O O . PRO A 1 291 ? -42.230 -6.641 28.273 1.00 86.69 291 PRO A O 1
ATOM 2350 N N . LYS A 1 292 ? -42.563 -6.575 26.045 1.00 85.69 292 LYS A N 1
ATOM 2351 C CA . LYS A 1 292 ? -42.572 -8.036 25.835 1.00 85.69 292 LYS A CA 1
ATOM 2352 C C . LYS A 1 292 ? -41.187 -8.648 26.039 1.00 85.69 292 LYS A C 1
ATOM 2354 O O . LYS A 1 292 ? -41.057 -9.709 26.641 1.00 85.69 292 LYS A O 1
ATOM 2359 N N . VAL A 1 293 ? -40.136 -7.972 25.575 1.00 81.56 293 VAL A N 1
ATOM 2360 C CA . VAL A 1 293 ? -38.751 -8.403 25.821 1.00 81.56 293 VAL A CA 1
ATOM 2361 C C . VAL A 1 293 ? -38.404 -8.274 27.306 1.00 81.56 293 VAL A C 1
ATOM 2363 O O . VAL A 1 293 ? -37.759 -9.162 27.861 1.00 81.56 293 VAL A O 1
ATOM 2366 N N . LYS A 1 294 ? -38.866 -7.212 27.979 1.00 86.38 294 LYS A N 1
ATOM 2367 C CA . LYS A 1 294 ? -38.681 -7.019 29.423 1.00 86.38 294 LYS A CA 1
ATOM 2368 C C . LYS A 1 294 ? -39.384 -8.106 30.235 1.00 86.38 294 LYS A C 1
ATOM 2370 O O . LYS A 1 294 ? -38.753 -8.653 31.133 1.00 86.38 294 LYS A O 1
ATOM 2375 N N . SER A 1 295 ? -40.631 -8.451 29.909 1.00 82.19 295 SER A N 1
ATOM 2376 C CA . SER A 1 295 ? -41.355 -9.522 30.606 1.00 82.19 295 SER A CA 1
ATOM 2377 C C . SER A 1 295 ? -40.706 -10.887 30.379 1.00 82.19 295 SER A C 1
ATOM 2379 O O . SER A 1 295 ? -40.525 -11.638 31.332 1.00 82.19 295 SER A O 1
ATOM 2381 N N . LEU A 1 296 ? -40.242 -11.177 29.158 1.00 80.19 296 LEU A N 1
ATOM 2382 C CA . LEU A 1 296 ? -39.433 -12.366 28.878 1.00 80.19 296 LEU A CA 1
ATOM 2383 C C . LEU A 1 296 ? -38.164 -12.391 29.731 1.00 80.19 296 LEU A C 1
ATOM 2385 O O . LEU A 1 296 ? -37.920 -13.372 30.418 1.00 80.19 296 LEU A O 1
ATOM 2389 N N . LEU A 1 297 ? -37.387 -11.307 29.758 1.00 77.50 297 LEU A N 1
ATOM 2390 C CA . LEU A 1 297 ? -36.163 -11.235 30.559 1.00 77.50 297 LEU A CA 1
ATOM 2391 C C . LEU A 1 297 ? -36.421 -11.330 32.066 1.00 77.50 297 LEU A C 1
ATOM 2393 O O . LEU A 1 297 ? -35.570 -11.855 32.774 1.00 77.50 297 LEU A O 1
ATOM 2397 N N . GLN A 1 298 ? -37.552 -10.829 32.559 1.00 80.06 298 GLN A N 1
ATOM 2398 C CA . GLN A 1 298 ? -37.927 -10.943 33.969 1.00 80.06 298 GLN A CA 1
ATOM 2399 C C . GLN A 1 298 ? -38.356 -12.365 34.340 1.00 80.06 298 GLN A C 1
ATOM 2401 O O . GLN A 1 298 ? -38.032 -12.799 35.441 1.00 80.06 298 GLN A O 1
ATOM 2406 N N . ASN A 1 299 ? -39.023 -13.072 33.424 1.00 76.25 299 ASN A N 1
ATOM 2407 C CA . ASN A 1 299 ? -39.605 -14.396 33.664 1.00 76.25 299 ASN A CA 1
ATOM 2408 C C . ASN A 1 299 ? -38.700 -15.565 33.249 1.00 76.25 299 ASN A C 1
ATOM 2410 O O . ASN A 1 299 ? -38.968 -16.702 33.615 1.00 76.25 299 ASN A O 1
ATOM 2414 N N . SER A 1 300 ? -37.681 -15.328 32.418 1.00 70.88 300 SER A N 1
ATOM 2415 C CA . SER A 1 300 ? -36.788 -16.380 31.911 1.00 70.88 300 SER A CA 1
ATOM 2416 C C . SER A 1 300 ? -35.364 -16.283 32.452 1.00 70.88 300 SER A C 1
ATOM 2418 O O . SER A 1 300 ? -34.504 -17.080 32.066 1.00 70.88 300 SER A O 1
ATOM 2420 N N . ARG A 1 301 ? -35.055 -15.252 33.242 1.00 60.94 301 ARG A N 1
ATOM 2421 C CA . ARG A 1 301 ? -33.716 -15.028 33.783 1.00 60.94 301 ARG A CA 1
ATOM 2422 C C . ARG A 1 301 ? -33.766 -15.262 35.284 1.00 60.94 301 ARG A C 1
ATOM 2424 O O . ARG A 1 301 ? -34.393 -14.484 35.988 1.00 60.94 301 ARG A O 1
ATOM 2431 N N . ILE A 1 302 ? -33.014 -16.267 35.735 1.00 67.81 302 ILE A N 1
ATOM 2432 C CA . ILE A 1 302 ? -32.828 -16.586 37.154 1.00 67.81 302 ILE A CA 1
ATOM 2433 C C . ILE A 1 302 ? -32.453 -15.303 37.895 1.00 67.81 302 ILE A C 1
ATOM 2435 O O . ILE A 1 302 ? -31.403 -14.707 37.622 1.00 67.81 302 ILE A O 1
ATOM 2439 N N . GLN A 1 303 ? -33.322 -14.875 38.803 1.00 66.12 303 GLN A N 1
ATOM 2440 C CA . GLN A 1 303 ? -33.091 -13.696 39.620 1.00 66.12 303 GLN A CA 1
ATOM 2441 C C . GLN A 1 303 ? -32.450 -14.129 40.932 1.00 66.12 303 GLN A C 1
ATOM 2443 O O . GLN A 1 303 ? -32.954 -15.005 41.638 1.00 66.12 303 GLN A O 1
ATOM 2448 N N . GLU A 1 304 ? -31.309 -13.522 41.247 1.00 70.44 304 GLU A N 1
ATOM 2449 C CA . GLU A 1 304 ? -30.637 -13.719 42.524 1.00 70.44 304 GLU A CA 1
ATOM 2450 C C . GLU A 1 304 ? -31.017 -12.568 43.452 1.00 70.44 304 GLU A C 1
ATOM 2452 O O . GLU A 1 304 ? -30.677 -11.413 43.189 1.00 70.44 304 GLU A O 1
ATOM 2457 N N . VAL A 1 305 ? -31.720 -12.875 44.540 1.00 71.19 305 VAL A N 1
ATOM 2458 C CA . VAL A 1 305 ? -32.082 -11.891 45.563 1.00 71.19 305 VAL A CA 1
ATOM 2459 C C . VAL A 1 305 ? -31.454 -12.306 46.885 1.00 71.19 305 VAL A C 1
ATOM 2461 O O . VAL A 1 305 ? -31.569 -13.453 47.318 1.00 71.19 305 VAL A O 1
ATOM 2464 N N . LYS A 1 306 ? -30.770 -11.363 47.538 1.00 71.38 306 LYS A N 1
ATOM 2465 C CA . LYS A 1 306 ? -30.161 -11.575 48.853 1.00 71.38 306 LYS A CA 1
ATOM 2466 C C . LYS A 1 306 ? -31.132 -11.112 49.936 1.00 71.38 306 LYS A C 1
ATOM 2468 O O . LYS A 1 306 ? -31.394 -9.917 50.046 1.00 71.38 306 LYS A O 1
ATOM 2473 N N . ARG A 1 307 ? -31.657 -12.039 50.742 1.00 64.50 307 ARG A N 1
ATOM 2474 C CA . ARG A 1 307 ? -32.522 -11.729 51.895 1.00 64.50 307 ARG A CA 1
ATOM 2475 C C . ARG A 1 307 ? -31.948 -12.407 53.137 1.00 64.50 307 ARG A C 1
ATOM 2477 O O . ARG A 1 307 ? -31.657 -13.596 53.103 1.00 64.50 307 ARG A O 1
ATOM 2484 N N . ASN A 1 308 ? -31.738 -11.641 54.209 1.00 71.31 308 ASN A N 1
ATOM 2485 C CA . ASN A 1 308 ? -31.171 -12.116 55.483 1.00 71.31 308 ASN A CA 1
ATOM 2486 C C . ASN A 1 308 ? -29.853 -12.907 55.330 1.00 71.31 308 ASN A C 1
ATOM 2488 O O . ASN A 1 308 ? -29.656 -13.940 55.958 1.00 71.31 308 ASN A O 1
ATOM 2492 N N . GLY A 1 309 ? -28.954 -12.453 54.450 1.00 75.56 309 GLY A N 1
ATOM 2493 C CA . GLY A 1 309 ? -27.645 -13.086 54.234 1.00 75.56 309 GLY A CA 1
ATOM 2494 C C . GLY A 1 309 ? -27.648 -14.325 53.328 1.00 75.56 309 GLY A C 1
ATOM 2495 O O . GLY A 1 309 ? -26.584 -14.688 52.828 1.00 75.56 309 GLY A O 1
ATOM 2496 N N . GLN A 1 310 ? -28.808 -14.915 53.021 1.00 57.94 310 GLN A N 1
ATOM 2497 C CA . GLN A 1 310 ? -28.929 -16.020 52.065 1.00 57.94 310 GLN A CA 1
ATOM 2498 C C . GLN A 1 310 ? -29.215 -15.521 50.641 1.00 57.94 310 GLN A C 1
ATOM 2500 O O . GLN A 1 310 ? -30.012 -14.607 50.420 1.00 57.94 310 GLN A O 1
ATOM 2505 N N . LEU A 1 311 ? -28.532 -16.132 49.668 1.00 66.12 311 LEU A N 1
ATOM 2506 C CA . LEU A 1 311 ? -28.764 -15.957 48.233 1.00 66.12 311 LEU A CA 1
ATOM 2507 C C . LEU A 1 311 ? -29.905 -16.882 47.806 1.00 66.12 311 LEU A C 1
ATOM 2509 O O . LEU A 1 311 ? -29.731 -18.098 47.755 1.00 66.12 311 LEU A O 1
ATOM 2513 N N . LEU A 1 312 ? -31.061 -16.308 47.490 1.00 65.50 312 LEU A N 1
ATOM 2514 C CA . LEU A 1 312 ? -32.192 -17.036 46.927 1.00 65.50 312 LEU A CA 1
ATOM 2515 C C . LEU A 1 312 ? -32.179 -16.862 45.407 1.00 65.50 312 LEU A C 1
ATOM 2517 O O . LEU A 1 312 ? -32.163 -15.738 44.905 1.00 65.50 312 LEU A O 1
ATOM 2521 N N . ARG A 1 313 ? -32.163 -17.984 44.682 1.00 62.19 313 ARG A N 1
ATOM 2522 C CA . ARG A 1 313 ? -32.305 -18.034 43.223 1.00 62.19 313 ARG A CA 1
ATOM 2523 C C . ARG A 1 313 ? -33.724 -18.465 42.897 1.00 62.19 313 ARG A C 1
ATOM 2525 O O . ARG A 1 313 ? -34.086 -19.603 43.187 1.00 62.19 313 ARG A O 1
ATOM 2532 N N . VAL A 1 314 ? -34.506 -17.568 42.311 1.00 60.59 314 VAL A N 1
ATOM 2533 C CA . VAL A 1 314 ? -35.856 -17.876 41.821 1.00 60.59 314 VAL A CA 1
ATOM 2534 C C . VAL A 1 314 ? -35.788 -17.900 40.287 1.00 60.59 314 VAL A C 1
ATOM 2536 O O . VAL A 1 314 ? -35.138 -17.009 39.728 1.00 60.59 314 VAL A O 1
ATOM 2539 N N . PRO A 1 315 ? -36.321 -18.943 39.618 1.00 55.19 315 PRO A N 1
ATOM 2540 C CA . PRO A 1 315 ? -36.277 -19.068 38.160 1.00 55.19 315 PRO A CA 1
ATOM 2541 C C . PRO A 1 315 ? -36.920 -17.891 37.425 1.00 55.19 315 PRO A C 1
ATOM 2543 O O . PRO A 1 315 ? -37.919 -17.346 37.948 1.00 55.19 315 PRO A O 1
#